Protein AF-A0A7J8QHJ5-F1 (afdb_monomer_lite)

Secondary structure (DSSP, 8-state):
--EEEE-S--HHHHHHHHHHHHHHHHTTTTTS-HHHHHHHHHHHHHHHHHHHHHHHHHHHHHTPPPPHHHHHHHHHHHHHHHHHTTTTTS-HHHHHHHHHHTT--------------HHHHHHHHHHHHHHTTS-HHHHHHHHHHHHHHHHHHHHHHTTTTHHHHTTS----SPPPPPP--TT-SEEEE--

pLDDT: mean 81.86, std 19.77, range [32.25, 98.06]

Sequence (191 aa):
MKISLPSMPSLYVISFLCQACAEIHRIGGHVLDKSIVQRFALSLIEKVISIYKNFLSTREASGAQVSEKGILQVLLDIRFAADVLSGGDVNVNEELSIKLKSKSAFRRKQDHIQTKSAVRDSVDGLIYSFSQKLDPIDWLTYEPYLWENERQSYLRHAVLFGFFVQLNRKYTDTIQKLPTNSESNIMRCSV

Radius of gyration: 18.45 Å; chains: 1; bounding box: 50×42×50 Å

InterPro domains:
  IPR033370 Conserved oligomeric Golgi complex subunit 1 [PTHR31658] (1-190)

Foldseek 3Di:
DWDWAQLAADPVLVVLLLVLVVVCVVVPVVPDDLLVLLQSLVVSLVVVLVVLVVVLVVCVVVVPADPPRRLRNSLLSLVLSCQLSVLSQPDPVVVVVVVVPVPDDDDDDDPPPPPPDPSNVSSVVSSVVSLVSDDPVVCVVCVVVSVVSSLLNNLVCCVVSVSRCVSPPPDDDDRDDQDDPPPDSIHTDDD

Structure (mmCIF, N/CA/C/O backbone):
data_AF-A0A7J8QHJ5-F1
#
_entry.id   AF-A0A7J8QHJ5-F1
#
loop_
_atom_site.group_PDB
_atom_site.id
_atom_site.type_symbol
_atom_site.label_atom_id
_atom_site.label_alt_id
_atom_site.label_comp_id
_atom_site.label_asym_id
_atom_site.label_entity_id
_atom_site.label_seq_id
_atom_site.pdbx_PDB_ins_code
_atom_site.Cartn_x
_atom_site.Cartn_y
_atom_site.Cartn_z
_atom_site.occupancy
_atom_site.B_iso_or_equiv
_atom_site.auth_seq_id
_atom_site.auth_comp_id
_atom_site.auth_asym_id
_atom_site.auth_atom_id
_atom_site.pdbx_PDB_model_num
ATOM 1 N N . MET A 1 1 ? 1.338 1.225 28.809 1.00 50.31 1 MET A N 1
ATOM 2 C CA . MET A 1 1 ? 0.222 0.869 27.904 1.00 50.31 1 MET A CA 1
ATOM 3 C C . MET A 1 1 ? 0.807 0.050 26.754 1.00 50.31 1 MET A C 1
ATOM 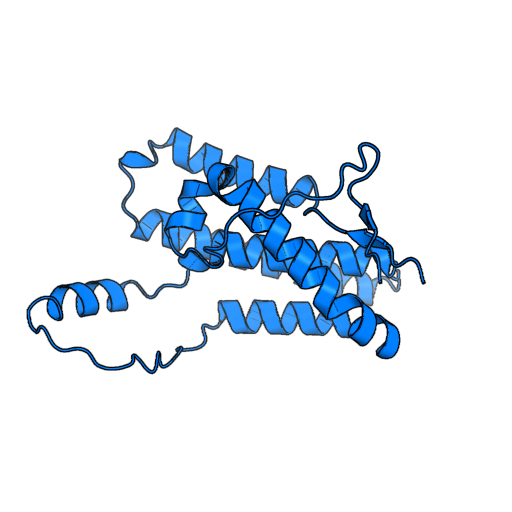5 O O . MET A 1 1 ? 1.873 0.423 26.287 1.00 50.31 1 MET A O 1
ATOM 9 N N . LYS A 1 2 ? 0.229 -1.099 26.371 1.00 60.50 2 LYS A N 1
ATOM 10 C CA . LYS A 1 2 ? 0.740 -1.931 25.257 1.00 60.50 2 LYS A CA 1
ATOM 11 C C . LYS A 1 2 ? -0.192 -1.772 24.060 1.00 60.50 2 LYS A C 1
ATOM 13 O O . LYS A 1 2 ? -1.252 -2.388 24.037 1.00 60.50 2 LYS A O 1
ATOM 18 N N . ILE A 1 3 ? 0.201 -0.947 23.097 1.00 75.69 3 ILE A N 1
ATOM 19 C CA . ILE A 1 3 ? -0.557 -0.732 21.863 1.00 75.69 3 ILE A CA 1
ATOM 20 C C . ILE A 1 3 ? -0.108 -1.783 20.837 1.00 75.69 3 ILE A C 1
ATOM 22 O O . ILE A 1 3 ? 1.087 -2.053 20.699 1.00 75.69 3 ILE A O 1
ATOM 26 N N . SER A 1 4 ? -1.068 -2.427 20.172 1.00 82.56 4 SER A N 1
ATOM 27 C CA . SER A 1 4 ? -0.830 -3.471 19.168 1.00 82.56 4 SER A CA 1
ATOM 28 C C . SER A 1 4 ? -1.317 -2.988 17.808 1.00 82.56 4 SER A C 1
ATOM 30 O O . SER A 1 4 ? -2.519 -3.002 17.556 1.00 82.56 4 SER A O 1
ATOM 32 N N . LEU A 1 5 ? -0.387 -2.579 16.945 1.00 90.00 5 LEU A N 1
ATOM 33 C CA . LEU A 1 5 ? -0.681 -2.076 15.601 1.00 90.00 5 LEU A CA 1
ATOM 34 C C . LEU A 1 5 ? -0.133 -3.017 14.528 1.00 90.00 5 LEU A C 1
ATOM 36 O O . LEU A 1 5 ? 0.861 -3.717 14.776 1.00 90.00 5 LEU A O 1
ATOM 40 N N . PRO A 1 6 ? -0.749 -3.035 13.334 1.00 92.69 6 PRO A N 1
ATOM 41 C CA . PRO A 1 6 ? -0.182 -3.755 12.207 1.00 92.69 6 PRO A CA 1
ATOM 42 C C . PRO A 1 6 ? 1.193 -3.168 11.870 1.00 92.69 6 PRO A C 1
ATOM 44 O O . PRO A 1 6 ? 1.388 -1.951 11.880 1.00 92.69 6 PRO A O 1
ATOM 47 N N . SER A 1 7 ? 2.161 -4.049 11.623 1.00 90.06 7 SER A N 1
ATOM 48 C CA . SER A 1 7 ? 3.541 -3.677 11.281 1.00 90.06 7 SER A CA 1
ATOM 49 C C . SER A 1 7 ? 3.924 -3.971 9.839 1.00 90.06 7 SER A C 1
ATOM 51 O O . SER A 1 7 ? 5.023 -3.632 9.399 1.00 90.06 7 SER A O 1
ATOM 53 N N . MET A 1 8 ? 3.036 -4.651 9.119 1.00 91.88 8 MET A N 1
ATOM 54 C CA . MET A 1 8 ? 3.256 -5.144 7.771 1.00 91.88 8 MET A CA 1
ATOM 55 C C . MET A 1 8 ? 1.953 -5.035 6.974 1.00 91.88 8 MET A C 1
ATOM 57 O O . MET A 1 8 ? 0.874 -5.217 7.553 1.00 91.88 8 MET A O 1
ATOM 61 N N . PRO A 1 9 ? 2.038 -4.773 5.660 1.00 95.44 9 PRO A N 1
ATOM 62 C CA . PRO A 1 9 ? 0.887 -4.836 4.779 1.00 95.44 9 PRO A CA 1
ATOM 63 C C . PRO A 1 9 ? 0.353 -6.263 4.720 1.00 95.44 9 PRO A C 1
ATOM 65 O O . PRO A 1 9 ? 1.070 -7.241 4.962 1.00 95.44 9 PRO A O 1
ATOM 68 N N . SER A 1 10 ? -0.926 -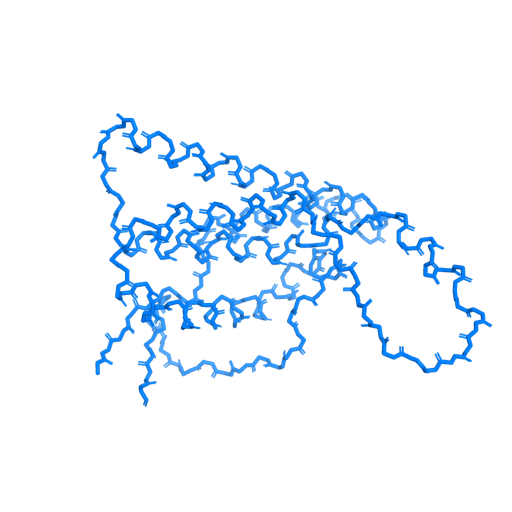6.385 4.393 1.00 95.12 10 SER A N 1
ATOM 69 C CA . SER A 1 10 ? -1.569 -7.677 4.249 1.00 95.12 10 SER A CA 1
ATOM 70 C C . SER A 1 10 ? -0.932 -8.484 3.119 1.00 95.12 10 SER A C 1
ATOM 72 O O . SER A 1 10 ? -0.417 -7.956 2.128 1.00 95.12 10 SER A O 1
ATOM 74 N N . LEU A 1 11 ? -1.016 -9.810 3.242 1.00 95.31 11 LEU A N 1
ATOM 75 C CA . LEU A 1 11 ? -0.517 -10.730 2.219 1.00 95.31 11 LEU A CA 1
ATOM 76 C C . LEU A 1 11 ? -1.165 -10.484 0.851 1.00 95.31 11 LEU A C 1
ATOM 78 O O . LEU A 1 11 ? -0.526 -10.718 -0.170 1.00 95.31 11 LEU A O 1
ATOM 82 N N . TYR A 1 12 ? -2.403 -9.980 0.823 1.00 95.62 12 TYR A N 1
ATOM 83 C CA . TYR A 1 12 ? -3.100 -9.634 -0.412 1.00 95.62 12 TYR A CA 1
ATOM 84 C C . TYR A 1 12 ? -2.437 -8.456 -1.130 1.00 95.62 12 TYR A C 1
ATOM 86 O O . TYR A 1 12 ? -2.198 -8.553 -2.331 1.00 95.62 12 TYR A O 1
ATOM 94 N N . VAL A 1 13 ? -2.072 -7.389 -0.408 1.00 97.06 13 VAL A N 1
ATOM 95 C CA . VAL A 1 13 ? -1.365 -6.234 -0.988 1.00 97.06 13 VAL A CA 1
ATOM 96 C C . VAL A 1 13 ? 0.035 -6.622 -1.455 1.00 97.06 13 VAL A C 1
ATOM 98 O O . VAL A 1 13 ? 0.429 -6.269 -2.566 1.00 97.06 13 VAL A O 1
ATOM 101 N N . ILE A 1 14 ? 0.767 -7.406 -0.655 1.00 96.81 14 ILE A N 1
ATOM 102 C CA . ILE A 1 14 ? 2.088 -7.921 -1.047 1.00 96.81 14 ILE A CA 1
ATOM 103 C C . ILE A 1 14 ? 1.966 -8.783 -2.310 1.00 96.81 14 ILE A C 1
ATOM 105 O O . ILE A 1 14 ? 2.703 -8.567 -3.267 1.00 96.81 14 ILE A O 1
ATOM 109 N N . SER A 1 15 ? 1.032 -9.740 -2.340 1.00 97.38 15 SER A N 1
ATOM 110 C CA . SER A 1 15 ? 0.827 -10.626 -3.493 1.00 97.38 15 SER A CA 1
ATOM 111 C C . SER A 1 15 ? 0.439 -9.844 -4.746 1.00 97.38 15 SER A C 1
ATOM 113 O O . SER A 1 15 ? 1.005 -10.083 -5.810 1.00 97.38 15 SER A O 1
ATOM 115 N N . PHE A 1 16 ? -0.459 -8.866 -4.613 1.00 97.44 16 PHE A N 1
ATOM 116 C CA . PHE A 1 16 ? -0.849 -7.961 -5.691 1.00 97.44 16 PHE A CA 1
ATOM 117 C C . PHE A 1 16 ? 0.358 -7.225 -6.290 1.00 97.44 16 PHE A C 1
ATOM 119 O O . PHE A 1 16 ? 0.567 -7.267 -7.504 1.00 97.44 16 PHE A O 1
ATOM 126 N N . LEU A 1 17 ? 1.194 -6.604 -5.453 1.00 97.88 17 LEU A N 1
ATOM 127 C CA . LEU A 1 17 ? 2.383 -5.885 -5.917 1.00 97.88 17 LEU A CA 1
ATOM 128 C C . LEU A 1 17 ? 3.432 -6.836 -6.512 1.00 97.88 17 LEU A C 1
ATOM 130 O O . LEU A 1 17 ? 4.034 -6.519 -7.537 1.00 97.88 17 LEU A O 1
ATOM 134 N N . CYS A 1 18 ? 3.613 -8.026 -5.931 1.00 97.38 18 CYS A N 1
ATOM 135 C CA . CYS A 1 18 ? 4.492 -9.061 -6.479 1.00 97.38 18 CYS A CA 1
ATOM 136 C C . CYS A 1 18 ? 4.042 -9.509 -7.874 1.00 97.38 18 CYS A C 1
ATOM 138 O O . CYS A 1 18 ? 4.875 -9.636 -8.768 1.00 97.38 18 CYS A O 1
ATOM 140 N N . GLN A 1 19 ? 2.740 -9.722 -8.082 1.00 97.38 19 GLN A N 1
ATOM 141 C CA . GLN A 1 19 ? 2.185 -10.082 -9.389 1.00 97.38 19 GLN A CA 1
ATOM 142 C C . GLN A 1 19 ? 2.382 -8.953 -10.406 1.00 97.38 19 GLN A C 1
ATOM 144 O O . GLN A 1 19 ? 2.791 -9.210 -11.536 1.00 97.38 19 GLN A O 1
ATOM 149 N N . ALA A 1 20 ? 2.192 -7.697 -9.996 1.00 97.25 20 ALA A N 1
ATOM 150 C CA . ALA A 1 20 ? 2.482 -6.550 -10.850 1.00 97.25 20 ALA A CA 1
ATOM 151 C C . ALA A 1 20 ? 3.970 -6.492 -11.256 1.00 97.25 20 ALA A C 1
ATOM 153 O O . ALA A 1 20 ? 4.287 -6.280 -12.427 1.00 97.25 20 ALA A O 1
ATOM 154 N N . CYS A 1 21 ? 4.896 -6.746 -10.326 1.00 95.88 21 CYS A N 1
ATOM 155 C CA . CYS A 1 21 ? 6.322 -6.859 -10.645 1.00 95.88 21 CYS A CA 1
ATOM 156 C C . CYS A 1 21 ? 6.635 -8.061 -11.548 1.00 95.88 21 CYS A C 1
ATOM 158 O O . CYS A 1 21 ? 7.489 -7.949 -12.428 1.00 95.88 21 CYS A O 1
ATOM 160 N N . ALA A 1 22 ? 5.949 -9.192 -11.369 1.00 96.06 22 ALA A N 1
ATOM 161 C CA . ALA A 1 22 ? 6.116 -10.368 -12.218 1.00 96.06 22 ALA A CA 1
ATOM 162 C C . ALA A 1 22 ? 5.703 -10.084 -13.671 1.00 96.06 22 ALA A C 1
ATOM 164 O O . ALA A 1 22 ? 6.416 -10.492 -14.586 1.00 96.06 22 ALA A O 1
ATOM 165 N N . GLU A 1 23 ? 4.629 -9.320 -13.895 1.00 96.19 23 GLU A N 1
ATOM 166 C CA . GLU A 1 23 ? 4.232 -8.891 -15.242 1.00 96.19 23 GLU A CA 1
ATOM 167 C C . GLU A 1 23 ? 5.273 -7.971 -15.892 1.00 96.19 23 GLU A C 1
ATOM 169 O O . GLU A 1 23 ? 5.623 -8.175 -17.055 1.00 96.19 23 GLU A O 1
ATOM 174 N N . ILE A 1 24 ? 5.841 -7.020 -15.138 1.00 95.00 24 ILE A N 1
ATOM 175 C CA . ILE A 1 24 ? 6.958 -6.184 -15.616 1.00 95.00 24 ILE A CA 1
ATOM 176 C C . ILE A 1 24 ? 8.161 -7.058 -15.991 1.00 95.00 24 ILE A C 1
ATOM 178 O O . ILE A 1 24 ? 8.785 -6.864 -17.034 1.00 95.00 24 ILE A O 1
ATOM 182 N N . HIS A 1 25 ? 8.495 -8.039 -15.155 1.00 92.88 25 HIS A N 1
ATOM 183 C CA . HIS A 1 25 ? 9.610 -8.940 -15.414 1.00 92.88 25 HIS A CA 1
ATOM 184 C C . HIS A 1 25 ? 9.369 -9.804 -16.663 1.00 92.88 25 HIS A C 1
ATOM 186 O O . HIS A 1 25 ? 10.273 -9.950 -17.486 1.00 92.88 25 HIS A O 1
ATOM 192 N N . ARG A 1 26 ? 8.142 -10.308 -16.853 1.00 94.31 26 ARG A N 1
ATOM 193 C CA . ARG A 1 26 ? 7.739 -11.156 -17.987 1.00 94.31 26 ARG A CA 1
ATOM 194 C C . ARG A 1 26 ? 7.947 -10.483 -19.344 1.00 94.31 26 ARG A C 1
ATOM 196 O O . ARG A 1 26 ? 8.303 -11.162 -20.301 1.00 94.31 26 ARG A O 1
ATOM 203 N N . ILE A 1 27 ? 7.747 -9.169 -19.427 1.00 92.38 27 ILE A N 1
ATOM 204 C CA . ILE A 1 27 ? 7.932 -8.386 -20.661 1.00 92.38 27 ILE A CA 1
ATOM 205 C C . ILE A 1 27 ? 9.345 -7.799 -20.808 1.00 92.38 27 ILE A C 1
ATOM 207 O O . ILE A 1 27 ? 9.601 -7.045 -21.742 1.00 92.38 27 ILE A O 1
ATOM 211 N N . GLY A 1 28 ? 10.266 -8.143 -19.903 1.00 89.62 28 GLY A N 1
ATOM 212 C CA . GLY A 1 28 ? 11.630 -7.623 -19.906 1.00 89.62 28 GLY A CA 1
ATOM 213 C C . GLY A 1 28 ? 11.715 -6.218 -19.315 1.00 89.62 28 GLY A C 1
ATOM 214 O O . GLY A 1 28 ? 12.092 -5.278 -20.004 1.00 89.62 28 GLY A O 1
ATOM 215 N N . GLY A 1 29 ? 11.416 -6.073 -18.021 1.00 85.31 29 GLY A N 1
ATOM 216 C CA . GLY A 1 29 ? 11.348 -4.780 -17.324 1.00 85.31 29 GLY A CA 1
ATOM 217 C C . GLY A 1 29 ? 12.552 -3.843 -17.490 1.00 85.31 29 GLY A C 1
ATOM 218 O O . GLY A 1 29 ? 12.389 -2.634 -17.399 1.00 85.31 29 GLY A O 1
ATOM 219 N N . HIS A 1 30 ? 13.744 -4.372 -17.781 1.00 85.94 30 HIS A N 1
ATOM 220 C CA . HIS A 1 30 ? 14.950 -3.581 -18.059 1.00 85.94 30 HIS A CA 1
ATOM 221 C C . HIS A 1 30 ? 14.937 -2.877 -19.430 1.00 85.94 30 HIS A C 1
ATOM 223 O O . HIS A 1 30 ? 15.704 -1.943 -19.639 1.00 85.94 30 HIS A O 1
ATOM 229 N N . VAL A 1 31 ? 14.090 -3.329 -20.359 1.00 90.62 31 VAL A N 1
ATOM 230 C CA . VAL A 1 31 ? 13.896 -2.749 -21.700 1.00 90.62 31 VAL A CA 1
ATOM 231 C C . VAL A 1 31 ? 12.749 -1.732 -21.704 1.00 90.62 31 VAL A C 1
ATOM 233 O O . VAL A 1 31 ? 12.628 -0.938 -22.635 1.00 90.62 31 VAL A O 1
ATOM 236 N N . LEU A 1 32 ? 11.894 -1.739 -20.676 1.00 89.69 32 LEU A N 1
ATOM 237 C CA . LEU A 1 32 ? 10.740 -0.850 -20.612 1.00 89.69 32 LEU A CA 1
ATOM 238 C C . LEU A 1 32 ? 11.155 0.596 -20.370 1.00 89.69 32 LEU A C 1
ATOM 240 O O . LEU A 1 32 ? 11.935 0.906 -19.470 1.00 89.69 32 LEU A O 1
ATOM 244 N N . ASP A 1 33 ? 10.535 1.493 -21.131 1.00 90.12 33 ASP A N 1
ATOM 245 C CA . ASP A 1 33 ? 10.602 2.917 -20.853 1.00 90.12 33 ASP A CA 1
ATOM 246 C C . ASP A 1 33 ? 9.958 3.209 -19.487 1.00 90.12 33 ASP A C 1
ATOM 248 O O . ASP A 1 33 ? 8.885 2.692 -19.149 1.00 90.12 33 ASP A O 1
ATOM 252 N N . LYS A 1 34 ? 10.606 4.081 -18.711 1.00 90.25 34 LYS A N 1
ATOM 253 C CA . LYS A 1 34 ? 10.132 4.550 -17.407 1.00 90.25 34 LYS A CA 1
ATOM 254 C C . LYS A 1 34 ? 8.674 5.020 -17.460 1.00 90.25 34 LYS A C 1
ATOM 256 O O . LYS A 1 34 ? 7.906 4.707 -16.555 1.00 90.25 34 LYS A O 1
ATOM 261 N N . SER A 1 35 ? 8.272 5.704 -18.529 1.00 90.69 35 SER A N 1
ATOM 262 C CA . SER A 1 35 ? 6.908 6.206 -18.731 1.00 90.69 35 SER A CA 1
ATOM 263 C C . SER A 1 35 ? 5.847 5.100 -18.785 1.00 90.69 35 SER A C 1
ATOM 265 O O . SER A 1 35 ? 4.722 5.303 -18.323 1.00 90.69 35 SER A O 1
ATOM 267 N N . ILE A 1 36 ? 6.193 3.911 -19.289 1.00 92.62 36 ILE A N 1
ATOM 268 C CA . ILE A 1 36 ? 5.296 2.748 -19.303 1.00 92.62 36 ILE A CA 1
ATOM 269 C C . ILE A 1 36 ? 5.095 2.245 -17.874 1.00 92.62 36 ILE A C 1
ATOM 271 O O . ILE A 1 36 ? 3.959 2.028 -17.451 1.00 92.62 36 ILE A O 1
ATOM 275 N N . VAL A 1 37 ? 6.182 2.124 -17.106 1.00 93.31 37 VAL A N 1
ATOM 276 C CA . VAL A 1 37 ? 6.127 1.688 -15.701 1.00 93.31 37 VAL A CA 1
ATOM 277 C C . VAL A 1 37 ? 5.363 2.704 -14.845 1.00 93.31 37 VAL A C 1
ATOM 279 O O . VAL A 1 37 ? 4.576 2.309 -13.989 1.00 93.31 37 VAL A O 1
ATOM 282 N N . GLN A 1 38 ? 5.509 4.006 -15.118 1.00 94.19 38 GLN A N 1
ATOM 283 C CA . GLN A 1 38 ? 4.731 5.064 -14.464 1.00 94.19 38 GLN A CA 1
ATOM 284 C C . GLN A 1 38 ? 3.233 4.941 -14.758 1.00 94.19 38 GLN A C 1
ATOM 286 O O . GLN A 1 38 ? 2.427 4.908 -13.832 1.00 94.19 38 GLN A O 1
ATOM 291 N N . ARG A 1 39 ? 2.840 4.797 -16.030 1.00 94.06 39 ARG A N 1
ATOM 292 C CA . ARG A 1 39 ? 1.427 4.599 -16.401 1.00 94.06 39 ARG A CA 1
ATOM 293 C C . ARG A 1 39 ? 0.842 3.333 -15.784 1.00 94.06 39 ARG A C 1
ATOM 295 O O . ARG A 1 39 ? -0.313 3.336 -15.363 1.00 94.06 39 ARG A O 1
ATOM 302 N N . PHE A 1 40 ? 1.634 2.267 -15.709 1.00 95.75 40 PHE A N 1
ATOM 303 C CA . PHE A 1 40 ? 1.218 1.039 -15.049 1.00 95.75 40 PHE A CA 1
ATOM 304 C C . PHE A 1 40 ? 1.014 1.259 -13.545 1.00 95.75 40 PHE A C 1
ATOM 306 O O . PHE A 1 40 ? -0.051 0.931 -13.032 1.00 95.75 40 PHE A O 1
ATOM 313 N N . ALA A 1 41 ? 1.966 1.900 -12.859 1.00 96.50 41 ALA A N 1
ATOM 314 C CA . ALA A 1 41 ? 1.841 2.242 -11.443 1.00 96.50 41 ALA A CA 1
ATOM 315 C C . ALA A 1 41 ? 0.609 3.118 -11.158 1.00 96.50 41 ALA A C 1
ATOM 317 O O . ALA A 1 41 ? -0.123 2.848 -10.206 1.00 96.50 41 ALA A O 1
ATOM 318 N N . LEU A 1 42 ? 0.344 4.109 -12.017 1.00 95.50 42 LEU A N 1
ATOM 319 C CA . LEU A 1 42 ? -0.836 4.971 -11.947 1.00 95.50 42 LEU A CA 1
ATOM 320 C C . LEU A 1 42 ? -2.135 4.162 -12.065 1.00 95.50 42 LEU A C 1
ATOM 322 O O . LEU A 1 42 ? -3.015 4.263 -11.214 1.00 95.50 42 LEU A O 1
ATOM 326 N N . SER A 1 43 ? -2.229 3.297 -13.077 1.00 96.44 43 SER A N 1
ATOM 327 C CA . SER A 1 43 ? -3.413 2.457 -13.259 1.00 96.44 43 SER A CA 1
ATOM 328 C C . SER A 1 43 ? -3.632 1.508 -12.076 1.00 96.44 43 SER A C 1
ATOM 330 O O . SER A 1 43 ? -4.773 1.295 -11.665 1.00 96.44 43 SER A O 1
ATOM 332 N N . LEU A 1 44 ? -2.559 0.956 -11.501 1.00 97.44 44 LEU A N 1
ATOM 333 C CA . LEU A 1 44 ? -2.641 0.080 -10.333 1.00 97.44 44 LEU A CA 1
ATOM 334 C C . LEU A 1 44 ? -3.191 0.821 -9.110 1.00 97.44 44 LEU A C 1
ATOM 336 O O . LEU A 1 44 ? -4.120 0.321 -8.475 1.00 97.44 44 LEU A O 1
ATOM 340 N N . ILE A 1 45 ? -2.674 2.014 -8.790 1.00 96.62 45 ILE A N 1
ATOM 341 C CA . ILE A 1 45 ? -3.135 2.759 -7.610 1.00 96.62 45 ILE A CA 1
ATOM 342 C C . ILE A 1 45 ? -4.581 3.243 -7.770 1.00 96.62 45 ILE A C 1
ATOM 344 O O . ILE A 1 45 ? -5.361 3.154 -6.825 1.00 96.62 45 ILE A O 1
ATOM 348 N N . GLU A 1 46 ? -4.995 3.651 -8.972 1.00 95.81 46 GLU A N 1
ATOM 349 C CA . GLU A 1 46 ? -6.395 3.991 -9.260 1.00 95.81 46 GLU A CA 1
ATOM 350 C C . GLU A 1 46 ? -7.337 2.804 -9.011 1.00 95.81 46 GLU A C 1
ATOM 352 O O . GLU A 1 46 ? -8.414 2.963 -8.425 1.00 95.81 46 GLU A O 1
ATOM 357 N N . LYS A 1 47 ? -6.924 1.590 -9.404 1.00 96.75 47 LYS A N 1
ATOM 358 C CA . LYS A 1 47 ? -7.691 0.364 -9.140 1.00 96.75 47 LYS A CA 1
ATOM 359 C C . LYS A 1 47 ? -7.736 0.030 -7.653 1.00 96.75 47 LYS A C 1
ATOM 361 O O . LYS A 1 47 ? -8.813 -0.297 -7.160 1.00 96.75 47 LYS A O 1
ATOM 366 N N . VAL A 1 48 ? -6.623 0.168 -6.931 1.00 96.56 48 VAL A N 1
ATOM 367 C CA . VAL A 1 48 ? -6.573 -0.019 -5.470 1.00 96.56 48 VAL A CA 1
ATOM 368 C C . VAL A 1 48 ? -7.542 0.939 -4.771 1.00 96.56 48 VAL A C 1
ATOM 370 O O . VAL A 1 48 ? -8.387 0.497 -3.993 1.00 96.56 48 VAL A O 1
ATOM 373 N N . ILE A 1 49 ? -7.494 2.233 -5.105 1.00 96.19 49 ILE A N 1
ATOM 374 C CA . ILE A 1 49 ? -8.416 3.245 -4.569 1.00 96.19 49 ILE A CA 1
ATOM 375 C C . ILE A 1 49 ? -9.869 2.852 -4.857 1.00 96.19 49 ILE A C 1
ATOM 377 O O . ILE A 1 49 ? -10.710 2.913 -3.962 1.00 96.19 49 ILE A O 1
ATOM 381 N N . SER A 1 50 ? -10.176 2.435 -6.090 1.00 96.94 50 SER A N 1
ATOM 382 C CA . SER A 1 50 ? -11.528 2.016 -6.475 1.00 96.94 50 SER A CA 1
ATOM 383 C C . SER A 1 50 ? -12.019 0.821 -5.653 1.00 96.94 50 SER A C 1
ATOM 385 O O . SER A 1 50 ? -13.144 0.852 -5.156 1.00 96.94 50 SER A O 1
ATOM 387 N N . ILE A 1 51 ? -11.178 -0.197 -5.450 1.00 96.69 51 ILE A N 1
ATOM 388 C CA . ILE A 1 51 ? -11.519 -1.395 -4.669 1.00 96.69 51 ILE A CA 1
ATOM 389 C C . ILE A 1 51 ? -11.848 -1.024 -3.220 1.00 96.69 51 ILE A C 1
ATOM 391 O O . ILE A 1 51 ? -12.892 -1.429 -2.710 1.00 96.69 51 ILE A O 1
ATOM 395 N N . TYR A 1 52 ? -11.005 -0.224 -2.564 1.00 95.88 52 TYR A N 1
ATOM 396 C CA . TYR A 1 52 ? -11.232 0.158 -1.169 1.00 95.88 52 TYR A CA 1
ATOM 397 C C . TYR A 1 52 ? -12.406 1.130 -0.993 1.00 95.88 52 TYR A C 1
ATOM 399 O O . TYR A 1 52 ? -13.132 1.020 -0.004 1.00 95.88 52 TYR A O 1
ATOM 407 N N . LYS A 1 53 ? -12.657 2.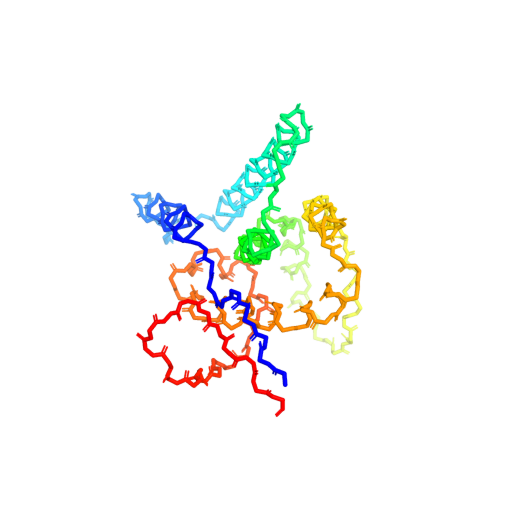025 -1.961 1.00 95.56 53 LYS A N 1
ATOM 408 C CA . LYS A 1 53 ? -13.882 2.843 -1.991 1.00 95.56 53 LYS A CA 1
ATOM 409 C C . LYS A 1 53 ? -15.128 1.962 -2.080 1.00 95.56 53 LYS A C 1
ATOM 411 O O . LYS A 1 53 ? -16.028 2.098 -1.260 1.00 95.56 53 LYS A O 1
ATOM 416 N N . ASN A 1 54 ? -15.147 1.010 -3.014 1.00 95.44 54 ASN A N 1
ATOM 417 C CA . ASN A 1 54 ? -16.267 0.082 -3.181 1.00 95.44 54 ASN A CA 1
ATOM 418 C C . ASN A 1 54 ? -16.479 -0.789 -1.939 1.00 95.44 54 ASN A C 1
ATOM 420 O O . ASN A 1 54 ? -17.620 -1.025 -1.543 1.00 95.44 54 ASN A O 1
ATOM 424 N N . PHE A 1 55 ? -15.397 -1.243 -1.302 1.00 93.75 55 PHE A N 1
ATOM 425 C CA . PHE A 1 55 ? -15.463 -1.969 -0.036 1.00 93.75 55 PHE A CA 1
ATOM 426 C C . PHE A 1 55 ? -16.127 -1.130 1.061 1.00 93.75 55 PHE A C 1
ATOM 428 O O . PHE A 1 55 ? -17.030 -1.626 1.733 1.00 93.75 55 PHE A O 1
ATOM 435 N N . LEU A 1 56 ? -15.732 0.140 1.210 1.00 91.50 56 LEU A N 1
ATOM 436 C CA . LEU A 1 56 ? -16.330 1.043 2.192 1.00 91.50 56 LEU A CA 1
ATOM 437 C C . LEU A 1 56 ? -17.827 1.256 1.917 1.00 91.50 56 LEU A C 1
ATOM 439 O O . LEU A 1 56 ? -18.642 1.035 2.810 1.00 91.50 56 LEU A O 1
ATOM 443 N N . SER A 1 57 ? -18.203 1.572 0.673 1.00 91.75 57 SER A N 1
ATOM 444 C CA . SER A 1 57 ? -19.604 1.801 0.289 1.00 91.75 57 SER A CA 1
ATOM 445 C C . SER A 1 57 ? -20.482 0.556 0.444 1.00 91.75 57 SER A C 1
ATOM 447 O O . SER A 1 57 ? -21.595 0.638 0.960 1.00 91.75 57 SER A O 1
ATOM 449 N N . THR A 1 58 ? -19.983 -0.619 0.046 1.00 91.50 58 THR A N 1
ATOM 450 C CA . THR A 1 58 ? -20.706 -1.897 0.208 1.00 91.50 58 THR A CA 1
ATOM 451 C C . THR A 1 58 ? -20.978 -2.172 1.680 1.00 91.50 58 THR A C 1
ATOM 453 O O . THR A 1 58 ? -22.052 -2.632 2.068 1.00 91.50 58 THR A O 1
ATOM 456 N N . ARG A 1 59 ? -19.991 -1.866 2.520 1.00 87.75 59 ARG A N 1
ATOM 457 C CA . ARG A 1 59 ? -20.072 -2.106 3.947 1.00 87.75 59 ARG A CA 1
ATOM 458 C C . ARG A 1 59 ? -21.073 -1.185 4.633 1.00 87.75 59 ARG A C 1
ATOM 460 O O . ARG A 1 59 ? -21.881 -1.668 5.422 1.00 87.75 59 ARG A O 1
ATOM 467 N N . GLU A 1 60 ? -21.069 0.094 4.272 1.00 85.25 60 GLU A N 1
ATOM 468 C CA . GLU A 1 60 ? -22.064 1.072 4.720 1.00 85.25 60 GLU A CA 1
ATOM 469 C C . GLU A 1 60 ? -23.487 0.665 4.323 1.00 85.25 60 GLU A C 1
ATOM 471 O O . GLU A 1 60 ? -24.383 0.716 5.161 1.00 85.25 60 GLU A O 1
ATOM 476 N N . ALA A 1 61 ? -23.683 0.163 3.100 1.00 85.00 61 ALA A N 1
ATOM 477 C CA . ALA A 1 61 ? -24.981 -0.336 2.642 1.00 85.00 61 ALA A CA 1
ATOM 478 C C . ALA A 1 61 ? -25.442 -1.604 3.389 1.00 85.00 61 ALA A C 1
ATOM 480 O O . ALA A 1 61 ? -26.629 -1.774 3.652 1.00 85.00 61 ALA A O 1
ATOM 481 N N . SER A 1 62 ? -24.511 -2.497 3.741 1.00 82.88 62 SER A N 1
ATOM 482 C CA . SER A 1 62 ? -24.812 -3.758 4.439 1.00 82.88 62 SER A CA 1
ATOM 483 C C . SER A 1 62 ? -25.029 -3.618 5.953 1.00 82.88 62 SER A C 1
ATOM 485 O O . SER A 1 62 ? -25.459 -4.571 6.598 1.00 82.88 62 SER A O 1
ATOM 487 N N . GLY A 1 63 ? -24.659 -2.477 6.545 1.00 78.44 63 GLY A N 1
ATOM 488 C CA . GLY A 1 63 ? -24.660 -2.266 7.998 1.00 78.44 63 GLY A CA 1
ATOM 489 C C . GLY A 1 63 ? -23.609 -3.073 8.780 1.00 78.44 63 GLY A C 1
ATOM 490 O O . GLY A 1 63 ? -23.480 -2.896 9.991 1.00 78.44 63 GLY A O 1
ATOM 491 N N . ALA A 1 64 ? -22.826 -3.942 8.130 1.00 80.69 64 ALA A N 1
ATOM 492 C CA . ALA A 1 64 ? -21.800 -4.745 8.790 1.00 80.69 64 ALA A CA 1
ATOM 493 C C . ALA A 1 64 ? -20.596 -3.872 9.177 1.00 80.69 64 ALA A C 1
ATOM 495 O O . ALA A 1 64 ? -19.916 -3.350 8.308 1.00 80.69 64 ALA A O 1
ATOM 496 N N . GLN A 1 65 ? -20.248 -3.723 10.455 1.00 81.19 65 GLN A N 1
ATOM 497 C CA . GLN A 1 65 ? -19.137 -2.841 10.861 1.00 81.19 65 GLN A CA 1
ATOM 498 C C . GLN A 1 65 ? -17.761 -3.506 10.765 1.00 81.19 65 GLN A C 1
ATOM 500 O O . GLN A 1 65 ? -17.638 -4.703 11.029 1.00 81.19 65 GLN A O 1
ATOM 505 N N . VAL A 1 66 ? -16.726 -2.753 10.349 1.00 87.75 66 VAL A N 1
ATOM 506 C CA . VAL A 1 66 ? -15.310 -3.195 10.365 1.00 87.75 66 VAL A CA 1
ATOM 507 C C . VAL A 1 66 ? -14.841 -3.167 11.802 1.00 87.75 66 VAL A C 1
ATOM 509 O O . VAL A 1 66 ? -15.114 -2.201 12.503 1.00 87.75 66 VAL A O 1
ATOM 512 N N . SER A 1 67 ? -14.102 -4.187 12.232 1.00 92.81 67 SER A N 1
ATOM 513 C CA . SER A 1 67 ? -13.368 -4.066 13.484 1.00 92.81 67 SER A CA 1
ATOM 514 C C . SER A 1 67 ? -12.319 -2.959 13.365 1.00 92.81 67 SER A C 1
ATOM 516 O O . SER A 1 67 ? -11.714 -2.766 12.311 1.00 92.81 67 SER A O 1
ATOM 518 N N . GLU A 1 68 ? -12.052 -2.279 14.470 1.00 92.56 68 GLU A N 1
ATOM 519 C CA . GLU A 1 68 ? -10.999 -1.266 14.595 1.00 92.56 68 GLU A CA 1
ATOM 520 C C . GLU A 1 68 ? -9.650 -1.763 14.043 1.00 92.56 68 GLU A C 1
ATOM 522 O O . GLU A 1 68 ? -9.036 -1.135 13.185 1.00 92.56 68 GLU A O 1
ATOM 527 N N . LYS A 1 69 ? -9.250 -2.983 14.427 1.00 92.56 69 LYS A N 1
ATOM 528 C CA . LYS A 1 69 ? -8.038 -3.650 13.918 1.00 92.56 69 LYS A CA 1
ATOM 529 C C . LYS A 1 69 ? -8.055 -3.843 12.402 1.00 92.56 69 LYS A C 1
ATOM 531 O O . LYS A 1 69 ? -7.017 -3.726 11.757 1.00 92.56 69 LYS A O 1
ATOM 536 N N . GLY A 1 70 ? -9.221 -4.149 11.834 1.00 93.75 70 GLY A N 1
ATOM 537 C CA . GLY A 1 70 ? -9.394 -4.267 10.391 1.00 93.75 70 GLY A CA 1
ATOM 538 C C . GLY A 1 70 ? -9.220 -2.925 9.684 1.00 93.75 70 GLY A C 1
ATOM 539 O O . GLY A 1 70 ? -8.563 -2.873 8.651 1.00 93.75 70 GLY A O 1
ATOM 540 N N . ILE A 1 71 ? -9.738 -1.837 10.260 1.00 95.50 71 ILE A N 1
ATOM 541 C CA . ILE A 1 71 ? -9.549 -0.478 9.731 1.00 95.50 71 ILE A CA 1
ATOM 542 C C . ILE A 1 71 ? -8.069 -0.099 9.769 1.00 95.50 71 ILE A C 1
ATOM 544 O O . ILE A 1 71 ? -7.540 0.355 8.761 1.00 95.50 71 ILE A O 1
ATOM 548 N N . LEU A 1 72 ? -7.380 -0.352 10.884 1.00 96.06 72 LEU A N 1
ATOM 549 C CA . LEU A 1 72 ? -5.944 -0.086 11.019 1.00 96.06 72 LEU A CA 1
ATOM 550 C C . LEU A 1 72 ? -5.113 -0.856 9.981 1.00 96.06 72 LEU A C 1
ATOM 552 O O . LEU A 1 72 ? -4.187 -0.291 9.401 1.00 96.06 72 LEU A O 1
ATOM 556 N N . GLN A 1 73 ? -5.458 -2.118 9.698 1.00 96.69 73 GLN A N 1
ATOM 557 C CA . GLN A 1 73 ? -4.805 -2.888 8.633 1.00 96.69 73 GLN A CA 1
ATOM 558 C C . GLN A 1 73 ? -5.085 -2.296 7.246 1.00 96.69 73 GLN A C 1
ATOM 560 O O . GLN A 1 73 ? -4.164 -2.174 6.447 1.00 96.69 73 GLN A O 1
ATOM 565 N N . VAL A 1 74 ? -6.330 -1.898 6.963 1.00 96.69 74 VAL A N 1
ATOM 566 C CA . VAL A 1 74 ? -6.710 -1.268 5.686 1.00 96.69 74 VAL A CA 1
ATOM 567 C C . VAL A 1 74 ? -5.992 0.070 5.489 1.00 96.69 74 VAL A C 1
ATOM 569 O O . VAL A 1 74 ? -5.515 0.350 4.394 1.00 96.69 74 VAL A O 1
ATOM 572 N N . LEU A 1 75 ? -5.868 0.879 6.541 1.00 97.50 75 LEU A N 1
ATOM 573 C CA . LEU A 1 75 ? -5.130 2.142 6.512 1.00 97.50 75 LEU A CA 1
ATOM 574 C C . LEU A 1 75 ? -3.650 1.925 6.178 1.00 97.50 75 LEU A C 1
ATOM 576 O O . LEU A 1 75 ? -3.118 2.610 5.304 1.00 97.50 75 LEU A O 1
ATOM 580 N N . LEU A 1 76 ? -3.008 0.945 6.823 1.00 97.62 76 LEU A N 1
ATOM 581 C CA . LEU A 1 76 ? -1.623 0.580 6.522 1.00 97.62 76 LEU A CA 1
ATOM 582 C C . LEU A 1 76 ? -1.479 0.065 5.084 1.00 97.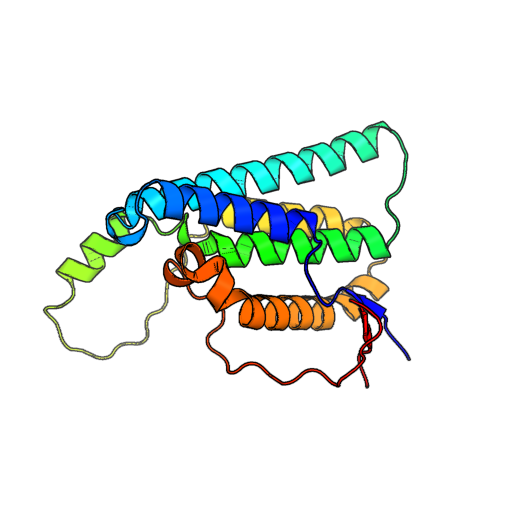62 76 LEU A C 1
ATOM 584 O O . LEU A 1 76 ? -0.574 0.489 4.374 1.00 97.62 76 LEU A O 1
ATOM 588 N N . ASP A 1 77 ? -2.388 -0.800 4.636 1.00 98.06 77 ASP A N 1
ATOM 589 C CA . ASP A 1 77 ? -2.407 -1.371 3.286 1.00 98.06 77 ASP A CA 1
ATOM 590 C C . ASP A 1 77 ? -2.536 -0.296 2.193 1.00 98.06 77 ASP A C 1
ATOM 592 O O . ASP A 1 77 ? -1.768 -0.297 1.227 1.00 98.06 77 ASP A O 1
ATOM 596 N N . ILE A 1 78 ? -3.486 0.636 2.352 1.00 97.75 78 ILE A N 1
ATOM 597 C CA . ILE A 1 78 ? -3.713 1.749 1.416 1.00 97.75 78 ILE A CA 1
ATOM 598 C C . ILE A 1 78 ? -2.469 2.629 1.348 1.00 97.75 78 ILE A C 1
ATOM 600 O O . ILE A 1 78 ? -2.017 2.964 0.251 1.00 97.75 78 ILE A O 1
ATOM 604 N N . ARG A 1 79 ? -1.914 2.996 2.509 1.00 97.44 79 ARG A N 1
ATOM 605 C CA . ARG A 1 79 ? -0.741 3.866 2.578 1.00 97.44 79 ARG A CA 1
ATOM 606 C C . ARG A 1 79 ? 0.478 3.207 1.940 1.00 97.44 79 ARG A C 1
ATOM 608 O O . ARG A 1 79 ? 1.090 3.806 1.060 1.00 97.44 79 ARG A O 1
ATOM 615 N N . PHE A 1 80 ? 0.742 1.953 2.292 1.00 97.81 80 PHE A N 1
ATOM 616 C CA . PHE A 1 80 ? 1.834 1.166 1.734 1.00 97.81 80 PHE A CA 1
ATOM 617 C C . PHE A 1 80 ? 1.747 1.053 0.208 1.00 97.81 80 PHE A C 1
ATOM 619 O O . PHE A 1 80 ? 2.717 1.330 -0.500 1.00 97.81 80 PHE A O 1
ATOM 626 N N . ALA A 1 81 ? 0.577 0.687 -0.327 1.00 97.69 81 ALA A N 1
ATOM 627 C CA . ALA A 1 81 ? 0.379 0.589 -1.770 1.00 97.69 81 ALA A CA 1
ATOM 628 C C . ALA A 1 81 ? 0.559 1.950 -2.464 1.00 97.69 81 ALA A C 1
ATOM 630 O O . ALA A 1 81 ? 1.188 2.022 -3.521 1.00 97.69 81 ALA A O 1
ATOM 631 N N . ALA A 1 82 ? 0.049 3.030 -1.863 1.00 96.31 82 ALA A N 1
ATOM 632 C CA . ALA A 1 82 ? 0.198 4.382 -2.389 1.00 96.31 82 ALA A CA 1
ATOM 633 C C . ALA A 1 82 ? 1.661 4.839 -2.419 1.00 96.31 82 ALA A C 1
ATOM 635 O O . ALA A 1 82 ? 2.097 5.404 -3.422 1.00 96.31 82 ALA A O 1
ATOM 636 N N . ASP A 1 83 ? 2.436 4.567 -1.368 1.00 95.94 83 ASP A N 1
ATOM 637 C CA . ASP A 1 83 ? 3.839 4.969 -1.302 1.00 95.94 83 ASP A CA 1
ATOM 638 C C . ASP A 1 83 ? 4.717 4.137 -2.251 1.00 95.94 83 ASP A C 1
ATOM 640 O O . ASP A 1 83 ? 5.562 4.710 -2.951 1.00 95.94 83 ASP A O 1
ATOM 644 N N . VAL A 1 84 ? 4.465 2.826 -2.387 1.00 96.94 84 VAL A N 1
ATOM 645 C CA . VAL A 1 84 ? 5.132 1.967 -3.389 1.00 96.94 84 VAL A CA 1
ATOM 646 C C . VAL A 1 84 ? 4.836 2.430 -4.819 1.00 96.94 84 VAL A C 1
ATOM 648 O O . VAL A 1 84 ? 5.752 2.489 -5.638 1.00 96.94 84 VAL A O 1
ATOM 651 N N . LEU A 1 85 ? 3.589 2.800 -5.128 1.00 96.56 85 LEU A N 1
ATOM 652 C CA . LEU A 1 85 ? 3.145 3.191 -6.476 1.00 96.56 85 LEU A CA 1
ATOM 653 C C . LEU A 1 85 ? 3.246 4.703 -6.754 1.00 96.56 85 LEU A C 1
ATOM 655 O O . LEU A 1 85 ? 2.836 5.176 -7.817 1.00 96.56 85 LEU A O 1
ATOM 659 N N . SER A 1 86 ? 3.831 5.473 -5.836 1.00 93.38 86 SER A N 1
ATOM 660 C CA . SER A 1 86 ? 3.836 6.944 -5.855 1.00 93.38 86 SER A CA 1
ATOM 661 C C . SER A 1 86 ? 4.583 7.594 -7.025 1.00 93.38 86 SER A C 1
ATOM 663 O O . SER A 1 86 ? 4.547 8.815 -7.185 1.00 93.38 86 SER A O 1
ATOM 665 N N . GLY A 1 87 ? 5.289 6.807 -7.836 1.00 89.69 87 GLY A N 1
ATOM 666 C CA . GLY A 1 87 ? 5.965 7.285 -9.037 1.00 89.69 87 GLY A CA 1
ATOM 667 C C . GLY A 1 87 ? 5.099 7.326 -10.293 1.00 89.69 87 GLY A C 1
ATOM 668 O O . GLY A 1 87 ? 5.538 7.901 -11.286 1.00 89.69 87 GLY A O 1
ATOM 669 N N . GLY A 1 88 ? 3.887 6.756 -10.268 1.00 85.25 88 GLY A N 1
ATOM 670 C CA . GLY A 1 88 ? 2.994 6.756 -11.434 1.00 85.25 88 GLY A CA 1
ATOM 671 C C . GLY A 1 88 ? 2.448 8.132 -11.816 1.00 85.25 88 GLY A C 1
ATOM 672 O O . GLY A 1 88 ? 2.077 8.372 -12.959 1.00 85.25 88 GLY A O 1
ATOM 673 N N . ASP A 1 89 ? 2.456 9.043 -10.855 1.00 72.25 89 ASP A N 1
ATOM 674 C CA . ASP A 1 89 ? 1.879 10.376 -10.943 1.00 72.25 89 ASP A CA 1
ATOM 675 C C . ASP A 1 89 ? 2.912 11.480 -11.257 1.00 72.25 89 ASP A C 1
ATOM 677 O O . ASP A 1 89 ? 2.592 12.660 -11.398 1.00 72.25 89 ASP A O 1
ATOM 681 N N . VAL A 1 90 ? 4.185 11.108 -11.418 1.00 67.31 90 VAL A N 1
ATOM 682 C CA . VAL A 1 90 ? 5.207 12.058 -11.859 1.00 67.31 90 VAL A CA 1
ATOM 683 C C . VAL A 1 90 ? 4.881 12.448 -13.296 1.00 67.31 90 VAL A C 1
ATOM 685 O O . VAL A 1 90 ? 5.065 11.665 -14.229 1.00 67.31 90 VAL A O 1
ATOM 688 N N . ASN A 1 91 ? 4.356 13.660 -13.465 1.00 57.81 91 ASN A N 1
ATOM 689 C CA . ASN A 1 91 ? 3.978 14.201 -14.756 1.00 57.81 91 ASN A CA 1
ATOM 690 C C . ASN A 1 91 ? 5.208 14.140 -15.678 1.00 57.81 91 ASN A C 1
ATOM 692 O O . ASN A 1 91 ? 6.222 14.783 -15.414 1.00 57.81 91 ASN A O 1
ATOM 696 N N . VAL A 1 92 ? 5.135 13.349 -16.752 1.00 51.91 92 VAL A N 1
ATOM 697 C CA . VAL A 1 92 ? 6.248 13.086 -17.694 1.00 51.91 92 VAL A CA 1
ATOM 698 C C . VAL A 1 92 ? 6.853 14.391 -18.251 1.00 51.91 92 VAL A C 1
ATOM 700 O O . VAL A 1 92 ? 8.016 14.445 -18.648 1.00 51.91 92 VAL A O 1
ATOM 703 N N . ASN A 1 93 ? 6.090 15.487 -18.209 1.00 44.50 93 ASN A N 1
ATOM 704 C CA . ASN A 1 93 ? 6.517 16.820 -18.628 1.00 44.50 93 ASN A CA 1
ATOM 705 C C . ASN A 1 93 ? 7.568 17.474 -17.698 1.00 44.50 93 ASN A C 1
ATOM 707 O O . ASN A 1 93 ? 8.307 18.376 -18.105 1.00 44.50 93 ASN A O 1
ATOM 711 N N . GLU A 1 94 ? 7.674 17.012 -16.450 1.00 50.47 94 GLU A N 1
ATOM 712 C CA . GLU A 1 94 ? 8.655 17.509 -15.481 1.00 50.47 94 GLU A CA 1
ATOM 713 C C . GLU A 1 94 ? 10.062 16.943 -15.760 1.00 50.47 94 GLU A C 1
ATOM 715 O O . GLU A 1 94 ? 11.073 17.624 -15.587 1.00 50.47 94 GLU A O 1
ATOM 720 N N . GLU A 1 95 ? 10.152 15.736 -16.329 1.00 46.31 95 GLU A N 1
ATOM 721 C CA . GLU A 1 95 ? 11.431 15.116 -16.699 1.00 46.31 95 GLU A CA 1
ATOM 722 C C . GLU A 1 95 ? 12.101 15.812 -17.900 1.00 46.31 95 GLU A C 1
ATOM 724 O O . GLU A 1 95 ? 13.325 15.982 -17.932 1.00 46.31 95 GLU A O 1
ATOM 729 N N . LEU A 1 96 ? 11.304 16.298 -18.860 1.00 48.47 96 LEU A N 1
ATOM 730 C CA . LEU A 1 96 ? 11.787 17.109 -19.986 1.00 48.47 96 LEU A CA 1
ATOM 731 C C . LEU A 1 96 ? 12.287 18.487 -19.533 1.00 48.47 96 LEU A C 1
ATOM 733 O O . LEU A 1 96 ? 13.280 18.998 -20.055 1.00 48.47 96 LEU A O 1
ATOM 737 N N . SER A 1 97 ? 11.648 19.077 -18.522 1.00 48.44 97 SER A N 1
ATOM 738 C CA . SER A 1 97 ? 12.059 20.371 -17.972 1.00 48.44 97 SER A CA 1
ATOM 739 C C . SER A 1 97 ? 13.270 20.266 -17.034 1.00 48.44 97 SER A C 1
ATOM 741 O O . SER A 1 97 ? 14.045 21.220 -16.951 1.00 48.44 97 SER A O 1
ATOM 743 N N . ILE A 1 98 ? 13.524 19.104 -16.419 1.00 52.22 98 ILE A N 1
ATOM 744 C CA . ILE A 1 98 ? 14.788 18.807 -15.720 1.00 52.22 98 ILE A CA 1
ATOM 745 C C . ILE A 1 98 ? 15.935 18.599 -16.723 1.00 52.22 98 ILE A C 1
ATOM 747 O O . ILE A 1 98 ? 17.018 19.157 -16.526 1.00 52.22 98 ILE A O 1
ATOM 751 N N . LYS A 1 99 ? 15.701 17.889 -17.838 1.00 46.12 99 LYS A N 1
ATOM 752 C CA . LYS A 1 99 ? 16.706 17.720 -18.909 1.00 46.12 99 LYS A CA 1
ATOM 753 C C . LYS A 1 99 ? 17.090 19.036 -19.600 1.00 46.12 99 LYS A C 1
ATOM 755 O O . LYS A 1 99 ? 18.233 19.172 -20.023 1.00 46.12 99 LYS A O 1
ATOM 760 N N . LEU A 1 100 ? 16.194 20.027 -19.671 1.00 46.69 100 LEU A N 1
ATOM 761 C CA . LEU A 1 100 ? 16.535 21.365 -20.182 1.00 46.69 100 LEU A CA 1
ATOM 762 C C . LEU A 1 100 ? 17.326 22.228 -19.181 1.00 46.69 100 LEU A C 1
ATOM 764 O O . LEU A 1 100 ? 18.071 23.117 -19.593 1.00 46.69 100 LEU A O 1
ATOM 768 N N . LYS A 1 101 ? 17.183 21.989 -17.871 1.00 45.72 101 LYS A N 1
ATOM 769 C CA . LYS A 1 101 ? 17.794 22.813 -16.810 1.00 45.72 101 LYS A CA 1
ATOM 770 C C . LYS A 1 101 ? 19.202 22.372 -16.399 1.00 45.72 101 LYS A C 1
ATOM 772 O O . LYS A 1 101 ? 19.864 23.085 -15.648 1.00 45.72 101 LYS A O 1
ATOM 777 N N . SER A 1 102 ? 19.721 21.263 -16.931 1.00 44.03 102 SER A N 1
ATOM 778 C CA . SER A 1 102 ? 21.057 20.743 -16.596 1.00 44.03 102 SER A CA 1
ATOM 779 C C . SER A 1 102 ? 22.236 21.543 -17.184 1.00 44.03 102 SER A C 1
ATOM 781 O O . SER A 1 102 ? 23.366 21.062 -17.161 1.00 44.03 102 SER A O 1
ATOM 783 N N . LYS A 1 103 ? 22.011 22.762 -17.700 1.00 42.00 103 LYS A N 1
ATOM 784 C CA . LYS A 1 103 ? 23.071 23.673 -18.175 1.00 42.00 103 LYS A CA 1
ATOM 785 C C . LYS A 1 103 ? 23.365 24.874 -17.272 1.00 42.00 103 LYS A C 1
ATOM 787 O O . LYS A 1 103 ? 24.281 25.624 -17.587 1.00 42.00 103 LYS A O 1
ATOM 792 N N . SER A 1 104 ? 22.673 25.065 -16.149 1.00 35.78 104 SER A N 1
ATOM 793 C CA . SER A 1 104 ? 22.994 26.172 -15.235 1.00 35.78 104 SER A CA 1
ATOM 794 C C . SER A 1 104 ? 23.277 25.675 -13.823 1.00 35.78 104 SER A C 1
ATOM 796 O O . SER A 1 104 ? 22.367 25.361 -13.058 1.00 35.78 104 SER A O 1
ATOM 798 N N . ALA A 1 105 ? 24.562 25.633 -13.476 1.00 43.88 105 ALA A N 1
ATOM 799 C CA . ALA A 1 105 ? 25.025 25.501 -12.107 1.00 43.88 105 ALA A CA 1
ATOM 800 C C . ALA A 1 105 ? 24.627 26.751 -11.307 1.00 43.88 105 ALA A C 1
ATOM 802 O O . ALA A 1 105 ? 25.206 27.811 -11.513 1.00 43.88 105 ALA A O 1
ATOM 803 N N . PHE A 1 106 ? 23.668 26.636 -10.385 1.00 35.81 106 PHE A N 1
ATOM 804 C CA . PHE A 1 106 ? 23.623 27.488 -9.194 1.00 35.81 106 PHE A CA 1
ATOM 805 C C . PHE A 1 106 ? 22.714 26.886 -8.115 1.00 35.81 106 PHE A C 1
ATOM 807 O O . PHE A 1 106 ? 21.551 26.569 -8.358 1.00 35.81 106 PHE A O 1
ATOM 814 N N . ARG A 1 107 ? 23.259 26.747 -6.901 1.00 47.06 107 ARG A N 1
ATOM 815 C CA . ARG A 1 107 ? 22.537 26.379 -5.676 1.00 47.06 107 ARG A CA 1
ATOM 816 C C . ARG A 1 107 ? 21.388 27.359 -5.432 1.00 47.06 107 ARG A C 1
ATOM 818 O O . ARG A 1 107 ? 21.661 28.533 -5.206 1.00 47.06 107 ARG A O 1
ATOM 825 N N . ARG A 1 108 ? 20.142 26.882 -5.368 1.00 36.97 108 ARG A N 1
ATOM 826 C CA . ARG A 1 108 ? 19.018 27.561 -4.697 1.00 36.97 108 ARG A CA 1
ATOM 827 C C . ARG A 1 108 ? 18.018 26.516 -4.199 1.00 36.97 108 ARG A C 1
ATOM 829 O O . ARG A 1 108 ? 17.679 25.597 -4.937 1.00 36.97 108 ARG A O 1
ATOM 836 N N . LYS A 1 109 ? 17.608 26.663 -2.931 1.00 43.97 109 LYS A N 1
ATOM 837 C CA . LYS A 1 109 ? 16.524 25.924 -2.264 1.00 43.97 109 LYS A CA 1
ATOM 838 C C . LYS A 1 109 ? 15.354 25.742 -3.235 1.00 43.97 109 LYS A C 1
ATOM 840 O O . LYS A 1 109 ? 14.792 26.732 -3.694 1.00 43.97 109 LYS A O 1
ATOM 845 N N . GLN A 1 110 ? 15.025 24.495 -3.555 1.00 35.44 110 GLN A N 1
ATOM 846 C CA . GLN A 1 110 ? 13.809 24.165 -4.284 1.00 35.44 110 GLN A CA 1
ATOM 847 C C . GLN A 1 110 ? 12.641 24.243 -3.304 1.00 35.44 110 GLN A C 1
ATOM 849 O O . GLN A 1 110 ? 12.391 23.302 -2.554 1.00 35.44 110 GLN A O 1
ATOM 854 N N . ASP A 1 111 ? 11.917 25.359 -3.335 1.00 32.25 111 ASP A N 1
ATOM 855 C CA . ASP A 1 111 ? 10.496 25.340 -3.010 1.00 32.25 111 ASP A CA 1
ATOM 856 C C . ASP A 1 111 ? 9.817 24.504 -4.098 1.00 32.25 111 ASP A C 1
ATOM 858 O O . ASP A 1 111 ? 9.499 24.970 -5.193 1.00 32.25 111 ASP A O 1
ATOM 862 N N . HIS A 1 112 ? 9.716 23.206 -3.823 1.00 38.84 112 HIS A N 1
ATOM 863 C CA . HIS A 1 112 ? 8.986 22.249 -4.633 1.00 38.84 112 HIS A CA 1
ATOM 864 C C . HIS A 1 112 ? 7.509 22.637 -4.513 1.00 38.84 112 HIS A C 1
ATOM 866 O O . HIS A 1 112 ? 6.835 22.247 -3.560 1.00 38.84 112 HIS A O 1
ATOM 872 N N . ILE A 1 113 ? 7.013 23.455 -5.443 1.00 39.66 113 ILE A N 1
ATOM 873 C CA . ILE A 1 113 ? 5.579 23.690 -5.619 1.00 39.66 113 ILE A CA 1
ATOM 874 C C . ILE A 1 113 ? 4.994 22.331 -6.016 1.00 39.66 113 ILE A C 1
ATOM 876 O O . ILE A 1 113 ? 4.992 21.945 -7.182 1.00 39.66 113 ILE A O 1
ATOM 880 N N . GLN A 1 114 ? 4.621 21.543 -5.005 1.00 43.78 114 GLN A N 1
ATOM 881 C CA . GLN A 1 114 ? 3.923 20.276 -5.153 1.00 43.78 114 GLN A CA 1
ATOM 882 C C . GLN A 1 114 ? 2.605 20.598 -5.835 1.00 43.78 114 GLN A C 1
ATOM 884 O O . GLN A 1 114 ? 1.669 21.085 -5.203 1.00 43.78 114 GLN A O 1
ATOM 889 N N . THR A 1 115 ? 2.533 20.331 -7.133 1.00 44.22 115 THR A N 1
ATOM 890 C CA . THR A 1 115 ? 1.245 20.231 -7.803 1.00 44.22 115 THR A CA 1
ATOM 891 C C . THR A 1 115 ? 0.616 18.982 -7.200 1.00 44.22 115 THR A C 1
ATOM 893 O O . THR A 1 115 ? 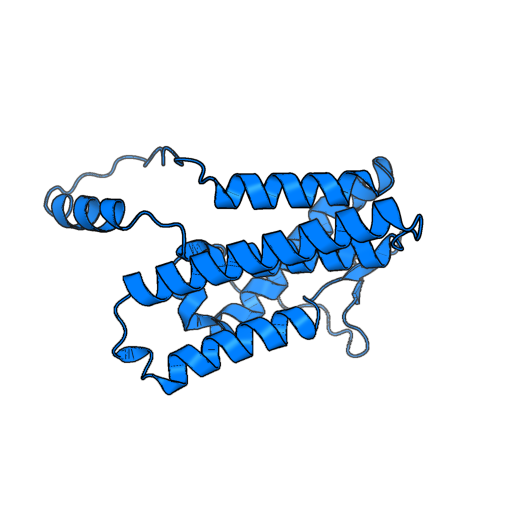1.027 17.868 -7.517 1.00 44.22 115 THR A O 1
ATOM 896 N N . LYS A 1 116 ? -0.249 19.160 -6.194 1.00 54.38 116 LYS A N 1
ATOM 897 C CA . LYS A 1 116 ? -0.970 18.055 -5.564 1.00 54.38 116 LYS A CA 1
ATOM 898 C C . LYS A 1 116 ? -1.684 17.293 -6.667 1.00 54.38 116 LYS A C 1
ATOM 900 O O . LYS A 1 116 ? -2.484 17.860 -7.406 1.00 54.38 116 LYS A O 1
ATOM 905 N N . SER A 1 117 ? -1.340 16.028 -6.807 1.00 74.44 117 SER A N 1
ATOM 906 C CA . SER A 1 117 ? -2.016 15.172 -7.756 1.00 74.44 117 SER A CA 1
ATOM 907 C C . SER A 1 117 ? -3.371 14.733 -7.251 1.00 74.44 117 SER A C 1
ATOM 909 O O . SER A 1 117 ? -3.522 14.367 -6.083 1.00 74.44 117 SER A O 1
ATOM 911 N N . ALA A 1 118 ? -4.314 14.655 -8.187 1.00 85.19 118 ALA A N 1
ATOM 912 C CA . ALA A 1 118 ? -5.641 14.097 -7.984 1.00 85.19 118 ALA A CA 1
ATOM 913 C C . ALA A 1 118 ? -5.617 12.683 -7.372 1.00 85.19 118 ALA A C 1
ATOM 915 O O . ALA A 1 118 ? -6.524 12.320 -6.619 1.00 85.19 118 ALA A O 1
ATOM 916 N N . VAL A 1 119 ? -4.580 11.884 -7.655 1.00 89.31 119 VAL A N 1
ATOM 917 C CA . VAL A 1 119 ? -4.422 10.542 -7.074 1.00 89.31 119 VAL A CA 1
ATOM 918 C C . VAL A 1 119 ? -4.074 10.640 -5.599 1.00 89.31 119 VAL A C 1
ATOM 920 O O . VAL A 1 119 ? -4.686 9.957 -4.782 1.00 89.31 119 VAL A O 1
ATOM 923 N N . ARG A 1 120 ? -3.134 11.519 -5.239 1.00 90.19 120 ARG A N 1
ATOM 924 C CA . ARG A 1 120 ? -2.748 11.733 -3.842 1.00 90.19 120 ARG A CA 1
ATOM 925 C C . ARG A 1 120 ? -3.923 12.255 -3.022 1.00 90.19 120 ARG A C 1
ATOM 927 O O . ARG A 1 120 ? -4.199 11.699 -1.967 1.00 90.19 120 ARG A O 1
ATOM 934 N N . ASP A 1 121 ? -4.658 13.234 -3.542 1.00 92.25 121 ASP A N 1
ATOM 935 C CA . ASP A 1 121 ? -5.858 13.746 -2.873 1.00 92.25 121 ASP A CA 1
ATOM 936 C C . ASP A 1 121 ? -6.938 12.655 -2.736 1.00 92.25 121 ASP A C 1
ATOM 938 O O . ASP A 1 121 ? -7.627 12.575 -1.719 1.00 92.25 121 ASP A O 1
ATOM 942 N N . SER A 1 122 ? -7.049 11.753 -3.718 1.00 94.06 122 SER A N 1
ATOM 943 C CA . SER A 1 122 ? -7.954 10.599 -3.642 1.00 94.06 122 SER A CA 1
ATOM 944 C C . SER A 1 122 ? -7.539 9.574 -2.584 1.00 94.06 122 SER A C 1
ATOM 946 O O . SER A 1 122 ? -8.416 8.989 -1.947 1.00 94.06 122 SER A O 1
ATOM 948 N N . VAL A 1 123 ? -6.234 9.346 -2.399 1.00 95.81 123 VAL A N 1
ATOM 949 C CA . VAL A 1 123 ? -5.693 8.486 -1.332 1.00 95.81 123 VAL A CA 1
ATOM 950 C C . VAL A 1 123 ? -5.924 9.131 0.030 1.00 95.81 123 VAL A C 1
ATOM 952 O O . VAL A 1 123 ? -6.464 8.478 0.918 1.00 95.81 123 VAL A O 1
ATOM 955 N N . ASP A 1 124 ? -5.582 10.410 0.183 1.00 95.44 124 ASP A N 1
ATOM 956 C CA . ASP A 1 124 ? -5.736 11.144 1.442 1.00 95.44 124 ASP A CA 1
ATOM 957 C C . ASP A 1 124 ? -7.219 11.215 1.856 1.00 95.44 124 ASP A C 1
ATOM 959 O O . ASP A 1 124 ? -7.559 10.961 3.012 1.00 95.44 124 ASP A O 1
ATOM 963 N N . GLY A 1 125 ? -8.130 11.451 0.904 1.00 96.56 125 GLY A N 1
ATOM 964 C CA . GLY A 1 125 ? -9.575 11.415 1.151 1.00 96.56 125 GLY A CA 1
ATOM 965 C C . GLY A 1 125 ? -10.095 10.027 1.544 1.00 96.56 125 GLY A C 1
ATOM 966 O O . GLY A 1 125 ? -10.998 9.908 2.375 1.00 96.56 125 GLY A O 1
ATOM 967 N N . LEU A 1 126 ? -9.511 8.960 0.992 1.00 96.38 126 LEU A N 1
ATOM 968 C CA . LEU A 1 126 ? -9.852 7.588 1.365 1.00 96.38 126 LEU A CA 1
ATOM 969 C C . LEU A 1 126 ? -9.346 7.244 2.774 1.00 96.38 126 LEU A C 1
ATOM 971 O O . LEU A 1 126 ? -10.112 6.709 3.573 1.00 96.38 126 LEU A O 1
ATOM 975 N N . ILE A 1 127 ? -8.098 7.600 3.096 1.00 97.00 127 ILE A N 1
ATOM 976 C CA . ILE A 1 127 ? -7.512 7.455 4.438 1.00 97.00 127 ILE A CA 1
ATOM 977 C C . ILE A 1 127 ? -8.375 8.187 5.465 1.00 97.00 127 ILE A C 1
ATOM 979 O O . ILE A 1 127 ? -8.747 7.599 6.478 1.00 97.00 127 ILE A O 1
ATOM 983 N N . TYR A 1 128 ? -8.764 9.430 5.170 1.00 96.50 128 TYR A N 1
ATOM 984 C CA . TYR A 1 128 ? -9.660 10.206 6.021 1.00 96.50 128 TYR A CA 1
ATOM 985 C C . TYR A 1 128 ? -11.005 9.497 6.235 1.00 96.50 128 TYR A C 1
ATOM 987 O O . TYR A 1 128 ? -11.474 9.372 7.361 1.00 96.50 128 TYR A O 1
ATOM 995 N N . SER A 1 129 ? -11.608 8.957 5.174 1.00 95.69 129 SER A N 1
ATOM 996 C CA . SER A 1 129 ? -12.894 8.251 5.270 1.00 95.69 129 SER A CA 1
ATOM 997 C C . SER A 1 129 ? -12.829 7.012 6.175 1.00 95.69 129 SER A C 1
ATOM 999 O O . SER A 1 129 ? -13.785 6.723 6.895 1.00 95.69 129 SER A O 1
ATOM 1001 N N . PHE A 1 130 ? -11.704 6.288 6.169 1.00 95.00 130 PHE A N 1
ATOM 1002 C CA . PHE A 1 130 ? -11.479 5.158 7.073 1.00 95.00 130 PHE A CA 1
ATOM 1003 C C . PHE A 1 130 ? -11.151 5.599 8.502 1.00 95.00 130 PHE A C 1
ATOM 1005 O O . PHE A 1 130 ? -11.650 4.980 9.440 1.00 95.00 130 PHE A O 1
ATOM 1012 N N . SER A 1 131 ? -10.365 6.663 8.692 1.00 94.56 131 SER A N 1
ATOM 1013 C CA . SER A 1 131 ? -10.014 7.142 10.035 1.00 94.56 131 SER A CA 1
ATOM 1014 C C . SER A 1 131 ? -11.227 7.669 10.803 1.00 94.56 131 SER A C 1
ATOM 1016 O O . SER A 1 131 ? -11.310 7.457 12.007 1.00 94.56 131 SER A O 1
ATOM 1018 N N . GLN A 1 132 ? -12.231 8.234 10.118 1.00 93.81 132 GLN A N 1
ATOM 1019 C CA . GLN A 1 132 ? -13.509 8.632 10.735 1.00 93.81 132 GLN A CA 1
ATOM 1020 C C . GLN A 1 132 ? -14.323 7.463 11.323 1.00 93.81 132 GLN A C 1
ATOM 1022 O O . GLN A 1 132 ? -15.313 7.691 12.014 1.00 93.81 132 GLN A O 1
ATOM 1027 N N . LYS A 1 133 ? -13.957 6.209 11.035 1.00 92.38 133 LYS A N 1
ATOM 1028 C CA . LYS A 1 133 ? -14.605 5.021 11.615 1.00 92.38 133 LYS A CA 1
ATOM 1029 C C . LYS A 1 133 ? -13.947 4.559 12.921 1.00 92.38 133 LYS A C 1
ATOM 1031 O O . LYS A 1 133 ? -14.433 3.605 13.523 1.00 92.38 133 LYS A O 1
ATOM 1036 N N . LEU A 1 134 ? -12.843 5.184 13.325 1.00 93.38 134 LEU A N 1
ATOM 1037 C CA . LEU A 1 134 ? -12.151 4.934 14.587 1.00 93.38 134 LEU A CA 1
ATOM 1038 C C . LEU A 1 134 ? -12.593 5.958 15.636 1.00 93.38 134 LEU A C 1
ATOM 1040 O O . LEU A 1 134 ? -13.060 7.045 15.289 1.00 93.38 134 LEU A O 1
ATOM 1044 N N . ASP A 1 135 ? -12.417 5.629 16.916 1.00 94.12 135 ASP A N 1
ATOM 1045 C CA . ASP A 1 135 ? -12.556 6.636 17.965 1.00 94.12 135 ASP A CA 1
ATOM 1046 C C . ASP A 1 135 ? -11.501 7.746 17.752 1.00 94.12 135 ASP A C 1
ATOM 1048 O O . ASP A 1 135 ? -10.336 7.435 17.481 1.00 94.12 135 ASP A O 1
ATOM 1052 N N . PRO A 1 136 ? -11.869 9.039 17.835 1.00 94.44 136 PRO A N 1
ATOM 1053 C CA . PRO A 1 136 ? -10.936 10.132 17.577 1.00 94.44 136 PRO A CA 1
ATOM 1054 C C . PRO A 1 136 ? -9.715 10.152 18.506 1.00 94.44 136 PRO A C 1
ATOM 1056 O O . PRO A 1 136 ? -8.628 10.534 18.072 1.00 94.44 136 PRO A O 1
ATOM 1059 N N . ILE A 1 137 ? -9.874 9.756 19.772 1.00 94.12 137 ILE A N 1
ATOM 1060 C CA . ILE A 1 137 ? -8.791 9.726 20.763 1.00 94.12 137 ILE A CA 1
ATOM 1061 C C . ILE A 1 137 ? -7.855 8.556 20.457 1.00 94.12 137 ILE A C 1
ATOM 1063 O O . ILE A 1 137 ? -6.629 8.715 20.463 1.00 94.12 137 ILE A O 1
ATOM 1067 N N . ASP A 1 138 ? -8.427 7.401 20.126 1.00 92.88 138 ASP A N 1
ATOM 1068 C CA . ASP A 1 138 ? -7.656 6.228 19.723 1.00 92.88 138 ASP A CA 1
ATOM 1069 C C . ASP A 1 138 ? -6.889 6.487 18.421 1.00 92.88 138 ASP A C 1
ATOM 1071 O O . ASP A 1 138 ? -5.692 6.208 18.347 1.00 92.88 138 ASP A O 1
ATOM 1075 N N . TRP A 1 139 ? -7.519 7.102 17.412 1.00 94.81 139 TRP A N 1
ATOM 1076 C CA . TRP A 1 139 ? -6.849 7.446 16.155 1.00 94.81 139 TRP A CA 1
ATOM 1077 C C . TRP A 1 139 ? -5.664 8.388 16.373 1.00 94.81 139 TRP A C 1
ATOM 1079 O O . TRP A 1 139 ? -4.569 8.090 15.900 1.00 94.81 139 TRP A O 1
ATOM 1089 N N . LEU A 1 140 ? -5.846 9.464 17.148 1.00 93.88 140 LEU A N 1
ATOM 1090 C CA . LEU A 1 140 ? -4.757 10.381 17.511 1.00 93.88 140 LEU A CA 1
ATOM 1091 C C . LEU A 1 140 ? -3.600 9.656 18.211 1.00 93.88 140 LEU A C 1
ATOM 1093 O O . LEU A 1 140 ? -2.438 10.030 18.049 1.00 93.88 140 LEU A O 1
ATOM 1097 N N . THR A 1 141 ? -3.913 8.611 18.976 1.00 93.69 141 THR A N 1
ATOM 1098 C CA . THR A 1 141 ? -2.918 7.791 19.666 1.00 93.69 141 THR A CA 1
ATOM 1099 C C . THR A 1 141 ? -2.196 6.845 18.701 1.00 93.69 141 THR A C 1
ATOM 1101 O O . THR A 1 141 ? -0.983 6.679 18.804 1.00 93.69 141 THR A O 1
ATOM 1104 N N . TYR A 1 142 ? -2.904 6.207 17.766 1.00 94.06 142 TYR A N 1
ATOM 1105 C CA . TYR A 1 142 ? -2.346 5.185 16.874 1.00 94.06 142 TYR A CA 1
ATOM 1106 C C . TYR A 1 142 ? -1.619 5.746 15.659 1.00 94.06 142 TYR A C 1
ATOM 1108 O O . TYR A 1 142 ? -0.631 5.153 15.224 1.00 94.06 142 TYR A O 1
ATOM 1116 N N . GLU A 1 143 ? -2.105 6.859 15.115 1.00 94.94 143 GLU A N 1
ATOM 1117 C CA . GLU A 1 143 ? -1.650 7.455 13.861 1.00 94.94 143 GLU A CA 1
ATOM 1118 C C . GLU A 1 143 ? -0.116 7.534 13.725 1.00 94.94 143 GLU A C 1
ATOM 1120 O O . GLU A 1 143 ? 0.417 6.964 12.765 1.00 94.94 143 GLU A O 1
ATOM 1125 N N . PRO A 1 144 ? 0.636 8.154 14.660 1.00 93.81 144 PRO A N 1
ATOM 1126 C CA . PRO A 1 144 ? 2.084 8.299 14.499 1.00 93.81 144 PRO A CA 1
ATOM 1127 C C . PRO A 1 144 ? 2.812 6.950 14.439 1.00 93.81 144 PRO A C 1
ATOM 1129 O O . PRO A 1 144 ? 3.757 6.780 13.668 1.00 93.81 144 PRO A O 1
ATOM 1132 N N . TYR A 1 145 ? 2.359 5.969 15.219 1.00 93.75 145 TYR A N 1
ATOM 1133 C CA . TYR A 1 145 ? 2.968 4.642 15.262 1.00 93.75 145 TYR A CA 1
ATOM 1134 C C . TYR A 1 145 ? 2.591 3.791 14.046 1.00 93.75 145 TYR A C 1
ATOM 1136 O O . TYR A 1 145 ? 3.408 3.002 13.572 1.00 93.75 145 TYR A O 1
ATOM 1144 N N . LEU A 1 146 ? 1.374 3.954 13.522 1.00 94.62 146 LEU A N 1
ATOM 1145 C CA . LEU A 1 146 ? 0.921 3.260 12.320 1.00 94.62 146 LEU A CA 1
ATOM 1146 C C . LEU A 1 146 ? 1.738 3.691 11.098 1.00 94.62 146 LEU A C 1
ATOM 1148 O O . LEU A 1 146 ? 2.165 2.845 10.313 1.00 94.62 146 LEU A O 1
ATOM 1152 N N . TRP A 1 147 ? 1.997 4.992 10.963 1.00 95.00 147 TRP A N 1
ATOM 1153 C CA . TRP A 1 147 ? 2.792 5.532 9.860 1.00 95.00 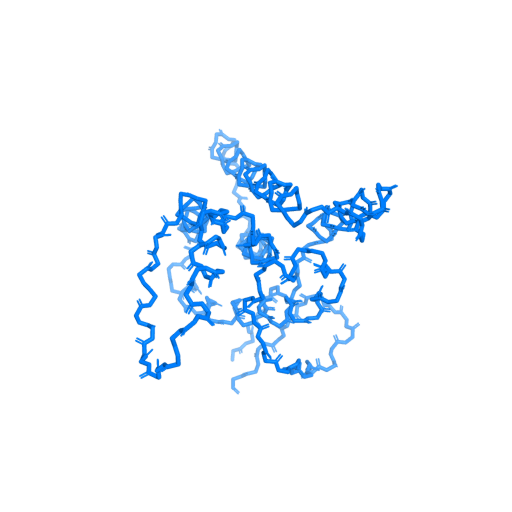147 TRP A CA 1
ATOM 1154 C C . TRP A 1 147 ? 4.278 5.218 9.980 1.00 95.00 147 TRP A C 1
ATOM 1156 O O . TRP A 1 147 ? 4.921 4.953 8.968 1.00 95.00 147 TRP A O 1
ATOM 1166 N N . GLU A 1 148 ? 4.826 5.148 11.193 1.00 93.00 148 GLU A N 1
ATOM 1167 C CA . GLU A 1 148 ? 6.190 4.643 11.365 1.00 93.00 148 GLU A CA 1
ATOM 1168 C C . GLU A 1 148 ? 6.286 3.150 11.005 1.00 93.00 148 GLU A C 1
ATOM 1170 O O . GLU A 1 148 ? 7.221 2.734 10.322 1.00 93.00 148 GLU A O 1
ATOM 1175 N N . ASN A 1 149 ? 5.293 2.339 11.381 1.00 93.38 149 ASN A N 1
ATOM 1176 C CA . ASN A 1 149 ? 5.225 0.932 10.986 1.00 93.38 149 ASN A CA 1
ATOM 1177 C C . ASN A 1 149 ? 5.144 0.755 9.463 1.00 93.38 149 ASN A C 1
ATOM 1179 O O . ASN A 1 149 ? 5.865 -0.074 8.905 1.00 93.38 149 ASN A O 1
ATOM 1183 N N . GLU A 1 150 ? 4.291 1.532 8.794 1.00 95.38 150 GLU A N 1
ATOM 1184 C CA . GLU A 1 150 ? 4.187 1.543 7.334 1.00 95.38 150 GLU A CA 1
ATOM 1185 C C . GLU A 1 150 ? 5.534 1.900 6.697 1.00 95.38 150 GLU A C 1
ATOM 1187 O O . GLU A 1 150 ? 6.046 1.116 5.898 1.00 95.38 150 GLU A O 1
ATOM 1192 N N . ARG A 1 151 ? 6.173 2.990 7.140 1.00 94.12 151 ARG A N 1
ATOM 1193 C CA . ARG A 1 151 ? 7.484 3.432 6.646 1.00 94.12 151 ARG A CA 1
ATOM 1194 C C . ARG A 1 151 ? 8.553 2.354 6.798 1.00 94.12 151 ARG A C 1
ATOM 1196 O O . ARG A 1 151 ? 9.308 2.084 5.860 1.00 94.12 151 ARG A O 1
ATOM 1203 N N . GLN A 1 152 ? 8.634 1.714 7.965 1.00 92.56 152 GLN A N 1
ATOM 1204 C CA . GLN A 1 152 ? 9.573 0.611 8.186 1.00 92.56 152 GLN A CA 1
ATOM 1205 C C . GLN A 1 152 ? 9.261 -0.576 7.272 1.00 92.56 152 GLN A C 1
ATOM 1207 O O . GLN A 1 152 ? 10.177 -1.229 6.764 1.00 92.56 152 GLN A O 1
ATOM 1212 N N . SER A 1 153 ? 7.980 -0.850 7.026 1.00 92.62 153 SER A N 1
ATOM 1213 C CA . SER A 1 153 ? 7.572 -1.886 6.086 1.00 92.62 153 SER A CA 1
ATOM 1214 C C . SER A 1 153 ? 7.961 -1.538 4.649 1.00 92.62 153 SER A C 1
ATOM 1216 O O . SER A 1 153 ? 8.537 -2.382 3.962 1.00 92.62 153 SER A O 1
ATOM 1218 N N . TYR A 1 154 ? 7.751 -0.298 4.202 1.00 95.12 154 TYR A N 1
ATOM 1219 C CA . TYR A 1 154 ? 8.200 0.183 2.894 1.00 95.12 154 TYR A CA 1
ATOM 1220 C C . TYR A 1 154 ? 9.699 -0.046 2.705 1.00 95.12 154 TYR A C 1
ATOM 1222 O O . TYR A 1 154 ? 10.117 -0.641 1.712 1.00 95.12 154 TYR A O 1
ATOM 1230 N N . LEU A 1 155 ? 10.519 0.358 3.681 1.00 93.25 155 LEU A N 1
ATOM 1231 C CA . LEU A 1 155 ? 11.975 0.220 3.597 1.00 93.25 155 LEU A CA 1
ATOM 1232 C C . LEU A 1 155 ? 12.417 -1.246 3.453 1.00 93.25 155 LEU A C 1
ATOM 1234 O O . LEU A 1 155 ? 13.364 -1.528 2.719 1.00 93.25 155 LEU A O 1
ATOM 1238 N N . ARG A 1 156 ? 11.714 -2.192 4.090 1.00 91.19 156 ARG A N 1
ATOM 1239 C CA . ARG A 1 156 ? 11.990 -3.636 3.951 1.00 91.19 156 ARG A CA 1
ATOM 1240 C C . ARG A 1 156 ? 11.613 -4.189 2.585 1.00 91.19 156 ARG A C 1
ATOM 1242 O O . ARG A 1 156 ? 12.301 -5.071 2.079 1.00 91.19 156 ARG A O 1
ATOM 1249 N N . HIS A 1 157 ? 10.539 -3.679 1.990 1.00 93.56 157 HIS A N 1
ATOM 1250 C CA . HIS A 1 157 ? 10.053 -4.141 0.690 1.00 93.56 157 HIS A CA 1
ATOM 1251 C C . HIS A 1 157 ? 10.605 -3.329 -0.487 1.00 93.56 157 HIS A C 1
ATOM 1253 O O . HIS A 1 157 ? 10.326 -3.659 -1.638 1.00 93.56 157 HIS A O 1
ATOM 1259 N N . ALA A 1 158 ? 11.433 -2.313 -0.227 1.00 92.00 158 ALA A N 1
ATOM 1260 C CA . ALA A 1 158 ? 11.981 -1.429 -1.251 1.00 92.00 158 ALA A CA 1
ATOM 1261 C C . ALA A 1 158 ? 12.721 -2.183 -2.369 1.00 92.00 158 ALA A C 1
ATOM 1263 O O . ALA A 1 158 ? 12.628 -1.811 -3.537 1.00 92.00 158 ALA A O 1
ATOM 1264 N N . VAL A 1 159 ? 13.434 -3.258 -2.017 1.00 91.62 159 VAL A N 1
ATOM 1265 C CA . VAL A 1 159 ? 14.133 -4.116 -2.988 1.00 91.62 159 VAL A CA 1
ATOM 1266 C C . VAL A 1 159 ? 13.147 -4.979 -3.775 1.00 91.62 159 VAL A C 1
ATOM 1268 O O . VAL A 1 159 ? 13.272 -5.087 -4.992 1.00 91.62 159 VAL A O 1
ATOM 1271 N N . LEU A 1 160 ? 12.151 -5.560 -3.097 1.00 93.19 160 LEU A N 1
ATOM 1272 C CA . LEU A 1 160 ? 11.154 -6.440 -3.713 1.00 93.19 160 LEU A CA 1
ATOM 1273 C C . LEU A 1 160 ? 10.335 -5.705 -4.781 1.00 93.19 160 LEU A C 1
ATOM 1275 O O . LEU A 1 160 ? 10.098 -6.239 -5.859 1.00 93.19 160 LEU A O 1
ATOM 1279 N N . PHE A 1 161 ? 9.960 -4.457 -4.500 1.00 95.44 161 PHE A N 1
ATOM 1280 C CA . PHE A 1 161 ? 9.165 -3.615 -5.396 1.00 95.44 161 PHE A CA 1
ATOM 1281 C C . PHE A 1 161 ? 10.015 -2.569 -6.126 1.00 95.44 161 PHE A C 1
ATOM 1283 O O . PHE A 1 161 ? 9.534 -1.483 -6.455 1.00 95.44 161 PHE A O 1
ATOM 1290 N N . GLY A 1 162 ? 11.282 -2.903 -6.400 1.00 92.44 162 GLY A N 1
ATOM 1291 C CA . GLY A 1 162 ? 12.273 -1.988 -6.966 1.00 92.44 162 GLY A CA 1
ATOM 1292 C C . GLY A 1 162 ? 11.817 -1.276 -8.242 1.00 92.44 162 GLY A C 1
ATOM 1293 O O . GLY A 1 162 ? 12.065 -0.082 -8.374 1.00 92.44 162 GLY A O 1
ATOM 1294 N N . PHE A 1 163 ? 11.082 -1.953 -9.133 1.00 92.25 163 PHE A N 1
ATOM 1295 C CA . PHE A 1 163 ? 10.552 -1.339 -10.360 1.00 92.25 163 PHE A CA 1
ATOM 1296 C C . PHE A 1 163 ? 9.653 -0.124 -10.098 1.00 92.25 163 PHE A C 1
ATOM 1298 O O . PHE A 1 163 ? 9.687 0.832 -10.865 1.00 92.25 163 PHE A O 1
ATOM 1305 N N . PHE A 1 164 ? 8.872 -0.143 -9.016 1.00 94.88 164 PHE A N 1
ATOM 1306 C CA . PHE A 1 164 ? 7.988 0.963 -8.647 1.00 94.88 164 PHE A CA 1
ATOM 1307 C C . PHE A 1 164 ? 8.687 1.961 -7.722 1.00 94.88 164 PHE A C 1
ATOM 1309 O O . PHE A 1 164 ? 8.633 3.167 -7.952 1.00 94.88 164 PHE A O 1
ATOM 1316 N N . VAL A 1 165 ? 9.430 1.465 -6.730 1.00 93.50 165 VAL A N 1
ATOM 1317 C CA . VAL A 1 165 ? 10.138 2.292 -5.738 1.00 93.50 165 VAL A CA 1
ATOM 1318 C C . VAL A 1 165 ? 11.210 3.178 -6.379 1.00 93.50 165 VAL A C 1
ATOM 1320 O O . VAL A 1 165 ? 11.443 4.296 -5.923 1.00 93.50 165 VAL A O 1
ATOM 1323 N N . GLN A 1 166 ? 11.844 2.727 -7.465 1.00 90.75 166 GLN A N 1
ATOM 1324 C CA . GLN A 1 166 ? 12.811 3.535 -8.215 1.00 90.75 166 GLN A CA 1
ATOM 1325 C C . GLN A 1 166 ? 12.170 4.707 -8.970 1.00 90.75 166 GLN A C 1
ATOM 1327 O O . GLN A 1 166 ? 12.868 5.674 -9.277 1.00 90.75 166 GLN A O 1
ATOM 1332 N N . LEU A 1 167 ? 10.865 4.659 -9.263 1.00 89.38 167 LEU A N 1
ATOM 1333 C CA . LEU A 1 167 ? 10.173 5.769 -9.920 1.00 89.38 167 LEU A CA 1
ATOM 1334 C C . LEU A 1 167 ? 10.064 6.988 -8.998 1.00 89.38 167 LEU A C 1
ATOM 1336 O O . LEU A 1 167 ? 10.214 8.117 -9.463 1.00 89.38 167 LEU A O 1
ATOM 1340 N N . ASN A 1 168 ? 9.802 6.751 -7.710 1.00 89.88 168 ASN A N 1
ATOM 1341 C CA . ASN A 1 168 ? 9.724 7.776 -6.676 1.00 89.88 168 ASN A CA 1
ATOM 1342 C C . ASN A 1 168 ? 10.042 7.167 -5.303 1.00 89.88 168 ASN A C 1
ATOM 1344 O O . ASN A 1 168 ? 9.195 6.536 -4.666 1.00 89.88 168 ASN A O 1
ATOM 1348 N N . ARG A 1 169 ? 11.279 7.358 -4.837 1.00 88.31 169 ARG A N 1
ATOM 1349 C CA . ARG A 1 169 ? 11.720 6.827 -3.547 1.00 88.31 169 ARG A CA 1
ATOM 1350 C C . ARG A 1 169 ? 11.273 7.754 -2.419 1.00 88.31 169 ARG A C 1
ATOM 1352 O O . ARG A 1 169 ? 11.895 8.786 -2.186 1.00 88.31 169 ARG A O 1
ATOM 1359 N N . LYS A 1 170 ? 10.212 7.362 -1.710 1.00 87.44 170 LYS A N 1
ATOM 1360 C CA . LYS A 1 170 ? 9.614 8.145 -0.613 1.00 87.44 170 LYS A CA 1
ATOM 1361 C C . LYS A 1 170 ? 10.490 8.212 0.628 1.00 87.44 170 LYS A C 1
ATOM 1363 O O . LYS A 1 170 ? 10.644 9.280 1.213 1.00 87.44 170 LYS A O 1
ATOM 1368 N N . TYR A 1 171 ? 11.076 7.078 1.000 1.00 87.31 171 TYR A N 1
ATOM 1369 C CA . TYR A 1 171 ? 11.903 6.947 2.192 1.00 87.31 171 TYR A CA 1
ATOM 1370 C C . TYR A 1 171 ? 13.321 6.520 1.803 1.00 87.31 171 TYR A C 1
ATOM 1372 O O . TYR A 1 171 ? 13.535 5.550 1.064 1.00 87.31 171 TYR A O 1
ATOM 1380 N N . THR A 1 172 ? 14.310 7.272 2.280 1.00 81.62 172 THR A N 1
ATOM 1381 C CA . THR A 1 172 ? 15.735 7.059 1.973 1.00 81.62 172 THR A CA 1
ATOM 1382 C C . THR A 1 172 ? 16.548 6.615 3.180 1.00 81.62 172 THR A C 1
ATOM 1384 O O . THR A 1 172 ? 17.743 6.362 3.046 1.00 81.62 172 THR A O 1
ATOM 1387 N N . ASP A 1 173 ? 15.915 6.523 4.345 1.00 75.38 173 ASP A N 1
ATOM 1388 C CA . ASP A 1 173 ? 16.579 6.170 5.592 1.00 75.38 173 ASP A CA 1
ATOM 1389 C C . ASP A 1 173 ? 17.074 4.725 5.592 1.00 75.38 173 ASP A C 1
ATOM 1391 O O . ASP A 1 173 ? 16.609 3.862 4.839 1.00 75.38 173 ASP A O 1
ATOM 1395 N N . THR A 1 174 ? 18.041 4.456 6.462 1.00 60.62 174 THR A N 1
ATOM 1396 C CA . THR A 1 174 ? 18.500 3.096 6.717 1.00 60.62 174 THR A CA 1
ATOM 1397 C C . THR A 1 174 ? 17.436 2.330 7.501 1.00 60.62 174 THR A C 1
ATOM 1399 O O . THR A 1 174 ? 16.796 2.870 8.404 1.00 60.62 174 THR A O 1
ATOM 1402 N N . ILE A 1 175 ? 17.238 1.055 7.147 1.00 62.00 175 ILE A N 1
ATOM 1403 C CA . ILE A 1 175 ? 16.291 0.169 7.834 1.00 62.00 175 ILE A CA 1
ATOM 1404 C C . ILE A 1 175 ? 16.675 0.115 9.317 1.00 62.00 175 ILE A C 1
ATOM 1406 O O . ILE A 1 175 ? 17.764 -0.357 9.656 1.00 62.00 175 ILE A O 1
ATOM 1410 N N . GLN A 1 176 ? 15.785 0.559 10.204 1.00 58.88 176 GLN A N 1
ATOM 1411 C CA . GLN A 1 176 ? 15.968 0.327 11.632 1.00 58.88 176 GLN A CA 1
ATOM 1412 C C . GLN A 1 176 ? 15.584 -1.126 11.937 1.00 58.88 176 GLN A C 1
ATOM 1414 O O . GLN A 1 176 ? 14.523 -1.612 11.534 1.00 58.88 176 GLN A O 1
ATOM 1419 N N . LYS A 1 177 ? 16.475 -1.861 12.618 1.00 52.81 177 LYS A N 1
ATOM 1420 C CA . LYS A 1 177 ? 16.187 -3.235 13.050 1.00 52.81 177 LYS A CA 1
ATOM 1421 C C . LYS A 1 177 ? 14.994 -3.213 14.001 1.00 52.81 177 LYS A C 1
ATOM 1423 O O . LYS A 1 177 ? 15.037 -2.559 15.038 1.00 52.81 177 LYS A O 1
ATOM 1428 N N . LEU A 1 178 ? 13.957 -3.968 13.657 1.00 52.62 178 LEU A N 1
ATOM 1429 C CA . LEU A 1 178 ? 12.848 -4.223 14.562 1.00 52.62 178 LEU A CA 1
ATOM 1430 C C . LEU A 1 178 ? 13.320 -5.080 15.741 1.00 52.62 178 LEU A C 1
ATOM 1432 O O . LEU A 1 178 ? 14.108 -6.002 15.511 1.00 52.62 178 LEU A O 1
ATOM 1436 N N . PRO A 1 179 ? 12.819 -4.866 16.969 1.00 50.12 179 PRO A N 1
ATOM 1437 C CA . PRO A 1 179 ? 12.973 -5.855 18.023 1.00 50.12 179 PRO A CA 1
ATOM 1438 C C . PRO A 1 179 ? 12.397 -7.201 17.560 1.00 50.12 179 PRO A C 1
ATOM 1440 O O . PRO A 1 179 ? 11.261 -7.287 17.088 1.00 50.12 179 PRO A O 1
ATOM 1443 N N . THR A 1 180 ? 13.217 -8.243 17.675 1.00 44.62 180 THR A N 1
ATOM 1444 C CA . THR A 1 180 ? 12.960 -9.619 17.245 1.00 44.62 180 THR A CA 1
ATOM 1445 C C . THR A 1 180 ? 11.793 -10.223 18.034 1.00 44.62 180 THR A C 1
ATOM 1447 O O . THR A 1 180 ? 11.998 -10.874 19.051 1.00 44.62 180 THR A O 1
ATOM 1450 N N . ASN A 1 181 ? 10.552 -10.001 17.601 1.00 48.31 181 ASN A N 1
ATOM 1451 C CA . ASN A 1 181 ? 9.401 -10.785 18.053 1.00 48.31 181 ASN A CA 1
ATOM 1452 C C . ASN A 1 181 ? 8.977 -11.691 16.896 1.00 48.31 181 ASN A C 1
ATOM 1454 O O . ASN A 1 181 ? 8.336 -11.252 15.947 1.00 48.31 181 ASN A O 1
ATOM 1458 N N . SER A 1 182 ? 9.384 -12.953 16.970 1.00 47.59 182 SER A N 1
ATOM 1459 C CA . SER A 1 182 ? 9.255 -13.979 15.929 1.00 47.59 182 SER A CA 1
ATOM 1460 C C . SER A 1 182 ? 7.840 -14.542 15.736 1.00 47.59 182 SER A C 1
ATOM 1462 O O . SER A 1 182 ? 7.674 -15.482 14.967 1.00 47.59 182 SER A O 1
ATOM 1464 N N . GLU A 1 183 ? 6.819 -14.004 16.411 1.00 50.16 183 GLU A N 1
ATOM 1465 C CA . GLU A 1 183 ? 5.515 -14.678 16.519 1.00 50.16 183 GLU A CA 1
ATOM 1466 C C . GLU A 1 183 ? 4.330 -13.957 15.852 1.00 50.16 183 GLU A C 1
ATOM 1468 O O . GLU A 1 183 ? 3.243 -14.526 15.800 1.00 50.16 183 GLU A O 1
ATOM 1473 N N . SER A 1 184 ? 4.469 -12.721 15.340 1.00 54.19 184 SER A N 1
ATOM 1474 C CA . SER A 1 184 ? 3.306 -11.975 14.816 1.00 54.19 184 SER A CA 1
ATOM 1475 C C . SER A 1 184 ? 3.657 -10.776 13.915 1.00 54.19 184 SER A C 1
ATOM 1477 O O . SER A 1 184 ? 4.636 -10.078 14.166 1.00 54.19 184 SER A O 1
ATOM 1479 N N . ASN A 1 185 ? 2.789 -10.457 12.937 1.00 56.47 185 ASN A N 1
ATOM 1480 C CA . ASN A 1 185 ? 2.786 -9.204 12.142 1.00 56.47 185 ASN A CA 1
ATOM 1481 C C . ASN A 1 185 ? 2.344 -7.966 12.958 1.00 56.47 185 ASN A C 1
ATOM 1483 O O . ASN A 1 185 ? 1.885 -6.962 12.410 1.00 56.47 185 ASN A O 1
ATOM 1487 N N . ILE A 1 186 ? 2.431 -8.046 14.284 1.00 58.16 186 ILE A N 1
ATOM 1488 C CA . ILE A 1 186 ? 2.034 -6.999 15.218 1.00 58.16 186 ILE A CA 1
ATOM 1489 C C . ILE A 1 186 ? 3.295 -6.487 15.897 1.00 58.16 186 ILE A C 1
ATOM 1491 O O . ILE A 1 186 ? 3.982 -7.213 16.618 1.00 58.16 186 ILE A O 1
ATOM 1495 N N . MET A 1 187 ? 3.579 -5.208 15.681 1.00 56.84 187 MET A N 1
ATOM 1496 C CA . MET A 1 187 ? 4.624 -4.497 16.402 1.00 56.84 187 MET A CA 1
ATOM 1497 C C . MET A 1 187 ? 4.090 -4.030 17.746 1.00 56.84 187 MET A C 1
ATOM 1499 O O . MET A 1 187 ? 3.078 -3.335 17.818 1.00 56.84 187 MET A O 1
ATOM 1503 N N . ARG A 1 188 ? 4.785 -4.409 18.819 1.00 60.75 188 ARG A N 1
ATOM 1504 C CA . ARG A 1 188 ? 4.541 -3.865 20.156 1.00 60.75 188 ARG A CA 1
ATOM 1505 C C . ARG A 1 188 ? 5.307 -2.549 20.265 1.00 60.75 188 ARG A C 1
ATOM 1507 O O . ARG A 1 188 ? 6.534 -2.575 20.279 1.00 60.75 188 ARG A O 1
ATOM 1514 N N . CYS A 1 189 ? 4.608 -1.424 20.354 1.00 52.06 189 CYS A N 1
ATOM 1515 C CA . CYS A 1 189 ? 5.247 -0.143 20.653 1.00 52.06 189 CYS A CA 1
ATOM 1516 C C . CYS A 1 189 ? 5.617 -0.111 22.146 1.00 52.06 189 CYS A C 1
ATOM 1518 O O . CYS A 1 189 ? 4.746 -0.271 23.006 1.00 52.06 189 CYS A O 1
ATOM 1520 N N . SER A 1 190 ? 6.904 0.034 22.464 1.00 49.09 190 SER A N 1
ATOM 1521 C CA . SER A 1 190 ? 7.372 0.381 23.811 1.00 49.09 190 SER A CA 1
ATOM 1522 C C . SER A 1 190 ? 7.328 1.899 23.990 1.00 49.09 190 SER A C 1
ATOM 1524 O O . SER A 1 190 ? 7.674 2.622 23.058 1.00 49.09 190 SER A O 1
ATOM 1526 N N . VAL A 1 191 ? 6.868 2.336 25.167 1.00 42.50 191 VAL A N 1
ATOM 1527 C CA . VAL A 1 191 ? 6.854 3.744 25.607 1.00 42.50 191 VAL A CA 1
ATOM 1528 C C . VAL A 1 191 ? 8.280 4.234 25.815 1.00 42.50 191 VAL A C 1
ATOM 1530 O O . VAL A 1 191 ? 9.061 3.445 26.394 1.00 42.50 191 VAL A O 1
#

Organism: Gossypium raimondii (NCBI:txid29730)